Protein AF-A0AAU7XXX4-F1 (afdb_monomer)

Mean predicted aligned error: 8.09 Å

Secondary structure (DSSP, 8-state):
------------EEEE-TTT--EEEES-PPPPHHHHHS-----GGGSS---EEEE-SIIIIIHHHHHHHHHHHHHHHTT-HHHHHHHHHHHHHHTT-SS--SSHHHHHHHHHHHHTT-GGGEEEE-HHHHHHHHHHHHHHHHHHHHHHHHHHSS-S-TTT--HHHHHHHHHHHHHHHS-----SSHHHHHHHHHHHHHHHHHHT---HHHHHHHHHHHHH-S----SHHHIIIIIHHHHHHHHHHHHGGGS-HHHHHHHHHGGGT-

Radius of gyration: 20.81 Å; Cα contacts (8 Å, |Δi|>4): 334; chains: 1; bounding box: 52×57×53 Å

Foldseek 3Di:
DDDPDDPDQWDWFWDADPPQRFIATDGAADADPVLQPDDADCDVVVPDHFPFWDFQCLVPPLRVLLRLLSSLLCVVCVVPQVVSQCLLCVLVVVVVNPDQDDGNRSSSSVLSNLLSSAPLRGDGHYPLLSLLLNLLLVLLVVLLVVLCCVVVDPPDPPPDDDQQNVLVVSLVSLCVSQPADDPVDSNNPSSNVLSVVVSVVSVPDSGSVVVNVVSLLSSQASHSPPPPVSCPGSSVLSSVLRVVLVVCSPPRSSVNSSSSSCSNVD

Nearest PDB structures (foldseek):
  1c17-assembly1_M  TM=3.464E-01  e=9.597E+00  Escherichia coli
  7ya5-assembly1_A  TM=1.788E-01  e=2.850E+00  Homo sapiens
  7jmt-assembly2_B  TM=1.949E-01  e=8.708E+00  Schistosoma japonicum

Sequence (266 aa):
MPRGPQKTKSKLRVHIDPVSGDVKVTGRPDWTTNAKRIKVNQRSSQGDIEDRRHMVHWSQSIRKNAERVFSAINQAYGSDAKKLYEVLVEPLQSRNLKRIPKNSKDVMLYIAKYLNSAPVNLVAGRADTNKAIEIVRKNLDLFATYLRESHTDSDTDPASTTNHQRMQACRAKARELLPVGDKSSDIKAQVSKIHKQLIAHIDGIESPAELWSLLFDLRYSVTFDISPMAQRQATEKMLSWERMMLSSTYMPAKDQLERLVSLADA

Structure (mmCIF, N/CA/C/O backbone):
data_AF-A0AAU7XXX4-F1
#
_entry.id   AF-A0AAU7XXX4-F1
#
loop_
_atom_site.group_PDB
_atom_site.id
_atom_site.type_symbol
_atom_site.label_atom_id
_atom_site.label_alt_id
_atom_site.label_comp_id
_atom_site.label_asym_id
_atom_site.label_entity_id
_atom_site.label_seq_id
_atom_site.pdbx_PDB_ins_code
_atom_site.Cartn_x
_atom_site.Cartn_y
_atom_site.Cartn_z
_atom_site.occupancy
_atom_site.B_iso_or_equiv
_atom_site.auth_seq_id
_atom_site.auth_comp_id
_atom_site.auth_asym_id
_atom_site.auth_atom_id
_atom_site.pdbx_PDB_model_num
ATOM 1 N N . MET A 1 1 ? 34.099 -15.377 19.210 1.00 40.81 1 MET A N 1
ATOM 2 C CA . MET A 1 1 ? 33.566 -14.304 18.340 1.00 40.81 1 MET A CA 1
ATOM 3 C C . MET A 1 1 ? 32.684 -13.381 19.172 1.00 40.81 1 MET A C 1
ATOM 5 O O . MET A 1 1 ? 31.788 -13.900 19.835 1.00 40.81 1 MET A O 1
ATOM 9 N N . PRO A 1 2 ? 32.916 -12.059 19.187 1.00 35.19 2 PRO A N 1
ATOM 10 C CA . PRO A 1 2 ? 32.017 -11.136 19.865 1.00 35.19 2 PRO A CA 1
ATOM 11 C C . PRO A 1 2 ? 30.681 -11.098 19.115 1.00 35.19 2 PRO A C 1
ATOM 13 O O . PRO A 1 2 ? 30.637 -10.919 17.897 1.00 35.19 2 PRO A O 1
ATOM 16 N N . ARG A 1 3 ? 29.582 -11.325 19.842 1.00 38.62 3 ARG A N 1
ATOM 17 C CA . ARG A 1 3 ? 28.223 -11.183 19.312 1.00 38.62 3 ARG A CA 1
ATOM 18 C C . ARG A 1 3 ? 28.043 -9.717 18.923 1.00 38.62 3 ARG A C 1
ATOM 20 O O . ARG A 1 3 ? 28.049 -8.854 19.795 1.00 38.62 3 ARG A O 1
ATOM 27 N N . GLY A 1 4 ? 27.926 -9.444 17.623 1.00 38.19 4 GLY A N 1
ATOM 28 C CA . GLY A 1 4 ? 27.617 -8.105 17.124 1.00 38.19 4 GLY A CA 1
ATOM 29 C C . GLY A 1 4 ? 26.342 -7.551 17.778 1.00 38.19 4 GLY A C 1
ATOM 30 O O . GLY A 1 4 ? 25.526 -8.334 18.278 1.00 38.19 4 GLY A O 1
ATOM 31 N N . PRO A 1 5 ? 26.157 -6.220 17.794 1.00 39.78 5 PRO A N 1
ATOM 32 C CA . PRO A 1 5 ? 25.023 -5.593 18.458 1.00 39.78 5 PRO A CA 1
ATOM 33 C C . PRO A 1 5 ? 23.720 -6.233 17.973 1.00 39.78 5 PRO A C 1
ATOM 35 O O . PRO A 1 5 ? 23.397 -6.206 16.782 1.00 39.78 5 PRO A O 1
ATOM 38 N N . GLN A 1 6 ? 22.977 -6.846 18.901 1.00 37.72 6 GLN A N 1
ATOM 39 C CA . GLN A 1 6 ? 21.624 -7.316 18.635 1.00 37.72 6 GLN A CA 1
ATOM 40 C C . GLN A 1 6 ? 20.810 -6.100 18.197 1.00 37.72 6 GLN A C 1
ATOM 42 O O . GLN A 1 6 ? 20.455 -5.260 19.020 1.00 37.72 6 GLN A O 1
ATOM 47 N N . LYS A 1 7 ? 20.518 -5.992 16.894 1.00 43.06 7 LYS A N 1
ATOM 48 C CA . LYS A 1 7 ? 19.535 -5.035 16.380 1.00 43.06 7 LYS A CA 1
ATOM 49 C C . LYS A 1 7 ? 18.233 -5.290 17.132 1.00 43.06 7 LYS A C 1
ATOM 51 O O . LYS A 1 7 ? 17.547 -6.281 16.874 1.00 43.06 7 LYS A O 1
ATOM 56 N N . THR A 1 8 ? 17.907 -4.426 18.085 1.00 42.66 8 THR A N 1
ATOM 57 C CA . THR A 1 8 ? 16.620 -4.440 18.768 1.00 42.66 8 THR A CA 1
ATOM 58 C C . THR A 1 8 ? 15.554 -4.288 17.692 1.00 42.66 8 THR A C 1
ATOM 60 O O . THR A 1 8 ? 15.491 -3.278 16.992 1.00 42.66 8 THR A O 1
ATOM 63 N N . LYS A 1 9 ? 14.745 -5.336 17.485 1.00 51.59 9 LYS A N 1
ATOM 64 C CA . LYS A 1 9 ? 13.591 -5.256 16.583 1.00 51.59 9 LYS A CA 1
ATOM 65 C C . LYS A 1 9 ? 12.774 -4.042 17.018 1.00 51.59 9 LYS A C 1
ATOM 67 O O . LYS A 1 9 ? 12.352 -3.986 18.175 1.00 51.59 9 LYS A O 1
ATOM 72 N N . SER A 1 10 ? 12.587 -3.062 16.132 1.00 57.81 10 SER A N 1
ATOM 73 C CA . SER A 1 10 ? 11.793 -1.877 16.457 1.00 57.81 10 SER A CA 1
ATOM 74 C C . SER A 1 10 ? 10.387 -2.343 16.839 1.00 57.81 10 SER A C 1
ATOM 76 O O . SER A 1 10 ? 9.653 -2.849 15.985 1.00 57.81 10 SER A O 1
ATOM 78 N N . LYS A 1 11 ? 10.033 -2.244 18.124 1.00 80.81 11 LYS A N 1
ATOM 79 C CA . LYS A 1 11 ? 8.703 -2.632 18.605 1.00 80.81 11 LYS A CA 1
ATOM 80 C C . LYS A 1 11 ? 7.659 -1.757 17.909 1.00 80.81 11 LYS A C 1
ATOM 82 O O . LYS A 1 11 ? 7.879 -0.554 17.793 1.00 80.81 11 LYS A O 1
ATOM 87 N N . LEU A 1 12 ? 6.551 -2.358 17.473 1.00 90.00 12 LEU A N 1
ATOM 88 C CA . LEU A 1 12 ? 5.409 -1.616 16.940 1.00 90.00 12 LEU A CA 1
ATOM 89 C C . LEU A 1 12 ? 4.896 -0.638 18.006 1.00 90.00 12 LEU A C 1
ATOM 91 O O . LEU A 1 12 ? 4.648 -1.053 19.140 1.00 90.00 12 LEU A O 1
ATOM 95 N N . ARG A 1 13 ? 4.743 0.641 17.657 1.00 92.12 13 ARG A N 1
ATOM 96 C CA . ARG A 1 13 ? 4.209 1.671 18.560 1.00 92.12 13 ARG A CA 1
ATOM 97 C C . ARG A 1 13 ? 3.297 2.626 17.810 1.00 92.12 13 ARG A C 1
ATOM 99 O O . ARG A 1 13 ? 3.561 2.958 16.661 1.00 92.12 13 ARG A O 1
ATOM 106 N N . VAL A 1 14 ? 2.288 3.111 18.520 1.00 92.69 14 VAL A N 1
ATOM 107 C CA . VAL A 1 14 ? 1.452 4.244 18.118 1.00 92.69 14 VAL A CA 1
ATOM 108 C C . VAL A 1 14 ? 1.870 5.453 18.953 1.00 92.69 14 VAL A C 1
ATOM 110 O O . VAL A 1 14 ? 1.999 5.354 20.180 1.00 92.69 14 VAL A O 1
ATOM 113 N N . HIS A 1 15 ? 2.115 6.573 18.292 1.00 94.06 15 HIS A N 1
ATOM 114 C CA . HIS A 1 15 ? 2.354 7.873 18.902 1.00 94.06 15 HIS A CA 1
ATOM 115 C C . HIS A 1 15 ? 1.270 8.830 18.420 1.00 94.06 15 HIS A C 1
ATOM 117 O O . HIS A 1 15 ? 0.926 8.795 17.245 1.00 94.06 15 HIS A O 1
ATOM 123 N N . ILE A 1 16 ? 0.732 9.634 19.330 1.00 92.94 16 ILE A N 1
ATOM 124 C CA . ILE A 1 16 ? -0.284 10.639 19.031 1.00 92.94 16 ILE A CA 1
ATOM 125 C C . ILE A 1 16 ? 0.347 11.978 19.380 1.00 92.94 16 ILE A C 1
ATOM 127 O O . ILE A 1 16 ? 0.805 12.147 20.513 1.00 92.94 16 ILE A O 1
ATOM 131 N N . ASP A 1 17 ? 0.419 12.873 18.403 1.00 92.75 17 ASP A N 1
ATOM 132 C CA . ASP A 1 17 ? 0.868 14.239 18.614 1.00 92.75 17 ASP A CA 1
ATOM 133 C C . ASP A 1 17 ? -0.161 14.966 19.497 1.00 92.75 17 ASP A C 1
ATOM 135 O O . ASP A 1 17 ? -1.349 14.982 19.159 1.00 92.75 17 ASP A O 1
ATOM 139 N N . PRO A 1 18 ? 0.249 15.527 20.646 1.00 87.81 18 PRO A N 1
ATOM 140 C CA . PRO A 1 18 ? -0.685 16.141 21.582 1.00 87.81 18 PRO A CA 1
ATOM 141 C C . PRO A 1 18 ? -1.269 17.469 21.078 1.00 87.81 18 PRO A C 1
ATOM 143 O O . PRO A 1 18 ? -2.252 17.931 21.649 1.00 87.81 18 PRO A O 1
ATOM 146 N N . VAL A 1 19 ? -0.676 18.088 20.051 1.00 88.94 19 VAL A N 1
ATOM 147 C CA . VAL A 1 19 ? -1.090 19.387 19.507 1.00 88.94 19 VAL A CA 1
ATOM 148 C C . VAL A 1 19 ? -1.938 19.201 18.253 1.00 88.94 19 VAL A C 1
ATOM 150 O O . VAL A 1 19 ? -3.056 19.702 18.196 1.00 88.94 19 VAL A O 1
ATOM 153 N N . SER A 1 20 ? -1.436 18.474 17.251 1.00 91.94 20 SER A N 1
ATOM 154 C CA . SER A 1 20 ? -2.155 18.280 15.983 1.00 91.94 20 SER A CA 1
ATOM 155 C C . SER A 1 20 ? -3.148 17.117 16.016 1.00 91.94 20 SER A C 1
ATOM 157 O O . SER A 1 20 ? -3.977 16.972 15.115 1.00 91.94 20 SER A O 1
ATOM 159 N N . GLY A 1 21 ? -3.053 16.246 17.024 1.00 91.25 21 GLY A N 1
ATOM 160 C CA . GLY A 1 21 ? -3.809 14.999 17.077 1.00 91.25 21 GLY A CA 1
ATOM 161 C C . GLY A 1 21 ? -3.344 13.957 16.056 1.00 91.25 21 GLY A C 1
ATOM 162 O O . GLY A 1 21 ? -4.017 12.936 15.904 1.00 91.25 21 GLY A O 1
ATOM 163 N N . ASP A 1 22 ? -2.220 14.186 15.366 1.00 95.75 22 ASP A N 1
ATOM 164 C CA . ASP A 1 22 ? -1.718 13.271 14.345 1.00 95.75 22 ASP A CA 1
ATOM 165 C C . ASP A 1 22 ? -1.210 11.965 14.943 1.00 95.75 22 ASP A C 1
ATOM 167 O O . ASP A 1 22 ? -0.436 11.940 15.902 1.00 95.75 22 ASP A O 1
ATOM 171 N N . VAL A 1 23 ? -1.581 10.855 14.317 1.00 95.75 23 VAL A N 1
ATOM 172 C CA . VAL A 1 23 ? -1.190 9.520 14.745 1.00 95.75 23 VAL A CA 1
ATOM 173 C C . VAL A 1 23 ? -0.080 8.979 13.849 1.00 95.75 23 VAL A C 1
ATOM 175 O O . VAL A 1 23 ? -0.243 8.813 12.644 1.00 95.75 23 VAL A O 1
ATOM 178 N N . LYS A 1 24 ? 1.056 8.627 14.457 1.00 95.56 24 LYS A N 1
ATOM 179 C CA . LYS A 1 24 ? 2.197 7.978 13.796 1.00 95.56 24 LYS A CA 1
ATOM 180 C C . LYS A 1 24 ? 2.368 6.544 14.279 1.00 95.56 24 LYS A C 1
ATOM 182 O O . LYS A 1 24 ? 2.398 6.274 15.483 1.00 95.56 24 LYS A O 1
ATOM 187 N N . VAL A 1 25 ? 2.555 5.619 13.343 1.00 93.44 25 VAL A N 1
ATOM 188 C CA . VAL A 1 25 ? 2.778 4.196 13.604 1.00 93.44 25 VAL A CA 1
ATOM 189 C C . VAL A 1 25 ? 4.232 3.863 13.279 1.00 93.44 25 VAL A C 1
ATOM 191 O O . VAL A 1 25 ? 4.681 3.890 12.138 1.00 93.44 25 VAL A O 1
ATOM 194 N N . THR A 1 26 ? 5.012 3.501 14.289 1.00 91.00 26 THR A N 1
ATOM 195 C CA . THR A 1 26 ? 6.427 3.146 14.107 1.00 91.00 26 THR A CA 1
ATOM 196 C C . THR A 1 26 ? 6.636 1.645 14.235 1.00 91.00 26 THR A C 1
ATOM 198 O O . THR A 1 26 ? 5.972 0.978 15.025 1.00 91.00 26 THR A O 1
ATOM 201 N N . GLY A 1 27 ? 7.575 1.107 13.456 1.00 86.62 27 GLY A N 1
ATOM 202 C CA . GLY A 1 27 ? 7.863 -0.325 13.396 1.00 86.62 27 GLY A CA 1
ATOM 203 C C . GLY A 1 27 ? 6.962 -1.106 12.433 1.00 86.62 27 GLY A C 1
ATOM 204 O O . GLY A 1 27 ? 6.177 -0.545 11.666 1.00 86.62 27 GLY A O 1
ATOM 205 N N . ARG A 1 28 ? 7.126 -2.431 12.447 1.00 84.62 28 ARG A N 1
ATOM 206 C CA . ARG A 1 28 ? 6.357 -3.377 11.631 1.00 84.62 28 ARG A CA 1
ATOM 207 C C . ARG A 1 28 ? 5.630 -4.356 12.559 1.00 84.62 28 ARG A C 1
ATOM 209 O O . ARG A 1 28 ? 6.294 -4.923 13.429 1.00 84.62 28 ARG A O 1
ATOM 216 N N . PRO A 1 29 ? 4.307 -4.534 12.425 1.00 85.00 29 PRO A N 1
ATOM 217 C CA . PRO A 1 29 ? 3.557 -5.477 13.237 1.00 85.00 29 PRO A CA 1
ATOM 218 C C . PRO A 1 29 ? 4.003 -6.912 12.968 1.00 85.00 29 PRO A C 1
ATOM 220 O O . PRO A 1 29 ? 4.371 -7.273 11.847 1.00 85.00 29 PRO A O 1
ATOM 223 N N . ASP A 1 30 ? 3.903 -7.757 13.988 1.00 81.50 30 ASP A N 1
ATOM 224 C CA . ASP A 1 30 ? 3.983 -9.201 13.791 1.00 81.50 30 ASP A CA 1
ATOM 225 C C . ASP A 1 30 ? 2.747 -9.712 13.036 1.00 81.50 30 ASP A C 1
ATOM 227 O O . ASP A 1 30 ? 1.663 -9.125 13.107 1.00 81.50 30 ASP A O 1
ATOM 231 N N . TRP A 1 31 ? 2.893 -10.838 12.334 1.00 77.12 31 TRP A N 1
ATOM 232 C CA . TRP A 1 31 ? 1.755 -11.525 11.720 1.00 77.12 31 TRP A CA 1
ATOM 233 C C . TRP A 1 31 ? 0.858 -12.176 12.767 1.00 77.12 31 TRP A C 1
ATOM 235 O O . TRP A 1 31 ? 1.341 -12.752 13.754 1.00 77.12 31 TRP A O 1
ATOM 245 N N . THR A 1 32 ? -0.442 -12.178 12.487 1.00 76.38 32 THR A N 1
ATOM 246 C CA . THR A 1 32 ? -1.396 -13.025 13.202 1.00 76.38 32 THR A CA 1
ATOM 247 C C . THR A 1 32 ? -1.099 -14.508 12.959 1.00 76.38 32 THR A C 1
ATOM 249 O O . THR A 1 32 ? -0.446 -14.903 11.988 1.00 76.38 32 THR A O 1
ATOM 252 N N . THR A 1 33 ? -1.594 -15.363 13.854 1.00 69.94 33 THR A N 1
ATOM 253 C CA . THR A 1 33 ? -1.449 -16.822 13.741 1.00 69.94 33 THR A CA 1
ATOM 254 C C . THR A 1 33 ? -2.046 -17.365 12.441 1.00 69.94 33 THR A C 1
ATOM 256 O O . THR A 1 33 ? -1.493 -18.299 11.872 1.00 69.94 33 THR A O 1
ATOM 259 N N . ASN A 1 34 ? -3.130 -16.767 11.940 1.00 73.44 34 ASN A N 1
ATOM 260 C CA . ASN A 1 34 ? -3.779 -17.208 10.705 1.00 73.44 34 ASN A CA 1
ATOM 261 C C . ASN A 1 34 ? -2.892 -16.954 9.482 1.00 73.44 34 ASN A C 1
ATOM 263 O O . ASN A 1 34 ? -2.654 -17.878 8.712 1.00 73.44 34 ASN A O 1
ATOM 267 N N . ALA A 1 35 ? -2.302 -15.760 9.368 1.00 73.31 35 ALA A N 1
ATOM 268 C CA . ALA A 1 35 ? -1.343 -15.450 8.308 1.00 73.31 35 ALA A CA 1
ATOM 269 C C . ALA A 1 35 ? -0.115 -16.380 8.334 1.00 73.31 35 ALA A C 1
ATOM 271 O O . ALA A 1 35 ? 0.354 -16.824 7.289 1.00 73.31 35 ALA A O 1
ATOM 272 N N . LYS A 1 36 ? 0.368 -16.749 9.531 1.00 73.56 36 LYS A N 1
ATOM 273 C CA . LYS A 1 36 ? 1.478 -17.709 9.705 1.00 73.56 36 LYS A CA 1
ATOM 274 C C . LYS A 1 36 ? 1.144 -19.138 9.261 1.00 73.56 36 LYS A C 1
ATOM 276 O O . LYS A 1 36 ? 2.065 -19.909 9.015 1.00 73.56 36 LYS A O 1
ATOM 281 N N . ARG A 1 37 ? -0.139 -19.514 9.203 1.00 80.00 37 ARG A N 1
ATOM 282 C CA . ARG A 1 37 ? -0.595 -20.867 8.831 1.00 80.00 37 ARG A CA 1
ATOM 283 C C . ARG A 1 37 ? -0.765 -21.060 7.325 1.00 80.00 37 ARG A C 1
ATOM 285 O O . ARG A 1 37 ? -0.951 -22.194 6.888 1.00 80.00 37 ARG A O 1
ATOM 292 N N . ILE A 1 38 ? -0.716 -19.986 6.537 1.00 77.50 38 ILE A N 1
ATOM 293 C CA . ILE A 1 38 ? -0.831 -20.072 5.082 1.00 77.50 38 ILE A CA 1
ATOM 294 C C . ILE A 1 38 ? 0.400 -20.808 4.543 1.00 77.50 38 ILE A C 1
ATOM 296 O O . ILE A 1 38 ? 1.533 -20.364 4.733 1.00 77.50 38 ILE A O 1
ATOM 300 N N . LYS A 1 39 ? 0.173 -21.944 3.877 1.00 81.56 39 LYS A N 1
ATOM 301 C CA . LYS A 1 39 ? 1.245 -22.792 3.343 1.00 81.56 39 LYS A CA 1
ATOM 302 C C . LYS A 1 39 ? 1.994 -22.092 2.201 1.00 81.56 39 LYS A C 1
ATOM 304 O O . LYS A 1 39 ? 1.432 -21.253 1.488 1.00 81.56 39 LYS A O 1
ATOM 309 N N . VAL A 1 40 ? 3.261 -22.464 2.056 1.00 83.44 40 VAL A N 1
ATOM 310 C CA . VAL A 1 40 ? 4.155 -22.074 0.958 1.00 83.44 40 VAL A CA 1
ATOM 311 C C . VAL A 1 40 ? 4.683 -23.330 0.272 1.00 83.44 40 VAL A C 1
ATOM 313 O O . VAL A 1 40 ? 4.790 -24.381 0.915 1.00 83.44 40 VAL A O 1
ATOM 316 N N . ASN A 1 41 ? 4.982 -23.238 -1.019 1.00 83.00 41 ASN A N 1
ATOM 317 C CA . ASN A 1 41 ? 5.564 -24.338 -1.765 1.00 83.00 41 ASN A CA 1
ATOM 318 C C . ASN A 1 41 ? 7.029 -24.548 -1.356 1.00 83.00 41 ASN A C 1
ATOM 320 O O . ASN A 1 41 ? 7.881 -23.694 -1.564 1.00 83.00 41 ASN A O 1
ATOM 324 N N . GLN A 1 42 ? 7.325 -25.714 -0.790 1.00 83.50 42 GLN A N 1
ATOM 325 C CA . GLN A 1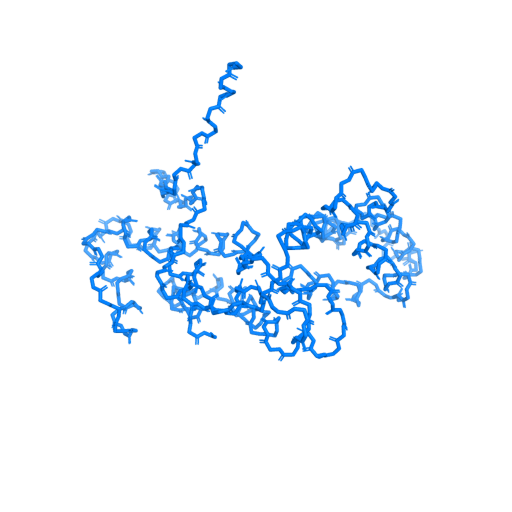 42 ? 8.680 -26.125 -0.397 1.00 83.50 42 GLN A CA 1
ATOM 326 C C . GLN A 1 42 ? 9.205 -27.269 -1.280 1.00 83.50 42 GLN A C 1
ATOM 328 O O . GLN A 1 42 ? 10.242 -27.858 -0.984 1.00 83.50 42 GLN A O 1
ATOM 333 N N . ARG A 1 43 ? 8.470 -27.638 -2.338 1.00 83.00 43 ARG A N 1
ATOM 334 C CA . ARG A 1 43 ? 8.790 -28.764 -3.219 1.00 83.00 43 ARG A CA 1
ATOM 335 C C . ARG A 1 43 ? 9.081 -28.245 -4.622 1.00 83.00 43 ARG A C 1
ATOM 337 O O . ARG A 1 43 ? 8.179 -27.755 -5.295 1.00 83.00 43 ARG A O 1
ATOM 344 N N . SER A 1 44 ? 10.316 -28.427 -5.090 1.00 80.75 44 SER A N 1
ATOM 345 C CA . SER A 1 44 ? 10.720 -28.061 -6.459 1.00 80.75 44 SER A CA 1
ATOM 346 C C . SER A 1 44 ? 9.888 -28.760 -7.539 1.00 80.75 44 SER A C 1
ATOM 348 O O . SER A 1 44 ? 9.646 -28.197 -8.599 1.00 80.75 44 SER A O 1
ATOM 350 N N . SER A 1 45 ? 9.396 -29.972 -7.265 1.00 83.81 45 SER A N 1
ATOM 351 C CA . SER A 1 45 ? 8.521 -30.716 -8.179 1.00 83.81 45 SER A CA 1
ATOM 352 C C . SER A 1 45 ? 7.132 -30.097 -8.363 1.00 83.81 45 SER A C 1
ATOM 354 O O . SER A 1 45 ? 6.402 -30.510 -9.257 1.00 83.81 45 SER A O 1
ATOM 356 N N . GLN A 1 46 ? 6.751 -29.131 -7.523 1.00 76.50 46 GLN A N 1
ATOM 357 C CA . GLN A 1 46 ? 5.459 -28.442 -7.572 1.00 76.50 46 GLN A CA 1
ATOM 358 C C . GLN A 1 46 ? 5.582 -26.996 -8.084 1.00 76.50 46 GLN A C 1
ATOM 360 O O . GLN A 1 46 ? 4.601 -26.257 -8.044 1.00 76.50 46 GLN A O 1
ATOM 365 N N . GLY A 1 47 ? 6.768 -26.599 -8.564 1.00 78.50 47 GLY A N 1
ATOM 366 C CA . GLY A 1 47 ? 7.071 -25.255 -9.058 1.00 78.50 47 GLY A CA 1
ATOM 367 C C . GLY A 1 47 ? 8.186 -24.574 -8.264 1.00 78.50 47 GLY A C 1
ATOM 368 O O . GLY A 1 47 ? 8.962 -25.229 -7.563 1.00 78.50 47 GLY A O 1
ATOM 369 N N . ASP A 1 48 ? 8.254 -23.246 -8.366 1.00 75.81 48 ASP A N 1
ATOM 370 C CA . ASP A 1 48 ? 9.258 -22.442 -7.668 1.00 75.81 48 ASP A CA 1
ATOM 371 C C . ASP A 1 48 ? 9.169 -22.624 -6.143 1.00 75.81 48 ASP A C 1
ATOM 373 O O . ASP A 1 48 ? 8.083 -22.650 -5.557 1.00 75.81 48 ASP A O 1
ATOM 377 N N . ILE A 1 49 ? 10.331 -22.761 -5.495 1.00 78.19 49 ILE A N 1
ATOM 378 C CA . ILE A 1 49 ? 10.436 -22.879 -4.035 1.00 78.19 49 ILE A CA 1
ATOM 379 C C . ILE A 1 49 ? 10.233 -21.502 -3.397 1.00 78.19 49 ILE A C 1
ATOM 381 O O . ILE A 1 49 ? 10.832 -20.507 -3.804 1.00 78.19 49 ILE A O 1
ATOM 385 N N . GLU A 1 50 ? 9.430 -21.459 -2.341 1.00 83.19 50 GLU A N 1
ATOM 386 C CA . GLU A 1 50 ? 9.049 -20.256 -1.611 1.00 83.19 50 GLU A CA 1
ATOM 387 C C . GLU A 1 50 ? 9.537 -20.336 -0.162 1.00 83.19 50 GLU A C 1
ATOM 389 O O . GLU A 1 50 ? 9.156 -21.246 0.565 1.00 83.19 50 GLU A O 1
ATOM 394 N N . ASP A 1 51 ? 10.311 -19.360 0.314 1.00 71.50 51 ASP A N 1
ATOM 395 C CA . ASP A 1 51 ? 10.893 -19.425 1.666 1.00 71.50 51 ASP A CA 1
ATOM 396 C C . ASP A 1 51 ? 9.861 -19.173 2.777 1.00 71.50 51 ASP A C 1
ATOM 398 O O . ASP A 1 51 ? 9.922 -19.764 3.856 1.00 71.50 51 ASP A O 1
ATOM 402 N N . ARG A 1 52 ? 8.945 -18.223 2.550 1.00 72.81 52 ARG A N 1
ATOM 403 C CA . ARG A 1 52 ? 7.906 -17.783 3.497 1.00 72.81 52 ARG A CA 1
ATOM 404 C C . ARG A 1 52 ? 6.965 -16.790 2.824 1.00 72.81 52 ARG A C 1
ATOM 406 O O . ARG A 1 52 ? 7.331 -16.147 1.845 1.00 72.81 52 ARG A O 1
ATOM 413 N N . ARG A 1 53 ? 5.788 -16.576 3.414 1.00 76.88 53 ARG A N 1
ATOM 414 C CA . ARG A 1 53 ? 4.952 -15.423 3.055 1.00 76.88 53 ARG A CA 1
ATOM 415 C C . ARG A 1 53 ? 5.705 -14.131 3.366 1.00 76.88 53 ARG A C 1
ATOM 417 O O . ARG A 1 53 ? 6.372 -14.042 4.391 1.00 76.88 53 ARG A O 1
ATOM 424 N N . HIS A 1 54 ? 5.618 -13.123 2.512 1.00 75.31 54 HIS A N 1
ATOM 425 C CA . HIS A 1 54 ? 6.171 -11.799 2.793 1.00 75.31 54 HIS A CA 1
ATOM 426 C C . HIS A 1 54 ? 5.117 -10.743 2.524 1.00 75.31 54 HIS A C 1
ATOM 428 O O . HIS A 1 54 ? 4.341 -10.839 1.581 1.00 75.31 54 HIS A O 1
ATOM 434 N N . MET A 1 55 ? 5.108 -9.717 3.365 1.00 78.38 55 MET A N 1
ATOM 435 C CA . MET A 1 55 ? 4.208 -8.591 3.184 1.00 78.38 55 MET A CA 1
ATOM 436 C C . MET A 1 55 ? 4.966 -7.446 2.525 1.00 78.38 55 MET A C 1
ATOM 438 O O . MET A 1 55 ? 5.970 -6.975 3.058 1.00 78.38 55 MET A O 1
ATOM 442 N N . VAL A 1 56 ? 4.486 -6.993 1.378 1.00 79.94 56 VAL A N 1
ATOM 443 C CA . VAL A 1 56 ? 5.257 -6.101 0.505 1.00 79.94 56 VAL A CA 1
ATOM 444 C C . VAL A 1 56 ? 4.810 -4.630 0.606 1.00 79.94 56 VAL A C 1
ATOM 446 O O . VAL A 1 56 ? 5.630 -3.744 0.383 1.00 79.94 56 VAL A O 1
ATOM 449 N N . HIS A 1 57 ? 3.560 -4.334 1.012 1.00 85.19 57 HIS A N 1
ATOM 450 C CA . HIS A 1 57 ? 3.016 -2.949 1.053 1.00 85.19 57 HIS A CA 1
ATOM 451 C C . HIS A 1 57 ? 2.990 -2.224 2.411 1.00 85.19 57 HIS A C 1
ATOM 453 O O . HIS A 1 57 ? 2.480 -1.104 2.482 1.00 85.19 57 HIS A O 1
ATOM 459 N N . TRP A 1 58 ? 3.504 -2.806 3.500 1.00 88.12 58 TRP A N 1
ATOM 460 C CA . TRP A 1 58 ? 3.332 -2.191 4.828 1.00 88.12 58 TRP A CA 1
ATOM 461 C C . TRP A 1 58 ? 3.854 -0.770 4.932 1.00 88.12 58 TRP A C 1
ATOM 463 O O . TRP A 1 58 ? 3.112 0.139 5.286 1.00 88.12 58 TRP A O 1
ATOM 473 N N . SER A 1 59 ? 5.132 -0.577 4.623 1.00 83.25 59 SER A N 1
ATOM 474 C CA . SER A 1 59 ? 5.790 0.709 4.837 1.00 83.25 59 SER A CA 1
ATOM 475 C C . SER A 1 59 ? 5.330 1.774 3.842 1.00 83.25 59 SER A C 1
ATOM 477 O O . SER A 1 59 ? 5.365 2.959 4.178 1.00 83.25 59 SER A O 1
ATOM 479 N N . GLN A 1 60 ? 4.950 1.348 2.636 1.00 80.25 60 GLN A N 1
ATOM 480 C CA . GLN A 1 60 ? 4.671 2.190 1.476 1.00 80.25 60 GLN A CA 1
ATOM 481 C C . GLN A 1 60 ? 3.226 2.671 1.452 1.00 80.25 60 GLN A C 1
ATOM 483 O O . GLN A 1 60 ? 3.008 3.833 1.116 1.00 80.25 60 GLN A O 1
ATOM 488 N N . SER A 1 61 ? 2.275 1.813 1.837 1.00 87.12 61 SER A N 1
ATOM 489 C CA . SER A 1 61 ? 0.859 2.165 1.802 1.00 87.12 61 SER A CA 1
ATOM 490 C C . SER A 1 61 ? 0.095 1.840 3.076 1.00 87.12 61 SER A C 1
ATOM 492 O O . SER A 1 61 ? -0.443 2.762 3.678 1.00 87.12 61 SER A O 1
ATOM 494 N N . ILE A 1 62 ? 0.064 0.578 3.527 1.00 91.62 62 ILE A N 1
ATOM 495 C CA . ILE A 1 62 ? -0.842 0.177 4.622 1.00 91.62 62 ILE A CA 1
ATOM 496 C C . ILE A 1 62 ? -0.623 1.047 5.854 1.00 91.62 62 ILE A C 1
ATOM 498 O O . ILE A 1 62 ? -1.576 1.573 6.419 1.00 91.62 62 ILE A O 1
ATOM 502 N N . ARG A 1 63 ? 0.640 1.252 6.239 1.00 93.19 63 ARG A N 1
ATOM 503 C CA . ARG A 1 63 ? 0.989 2.122 7.358 1.00 93.19 63 ARG A CA 1
ATOM 504 C C . ARG A 1 63 ? 0.573 3.570 7.110 1.00 93.19 63 ARG A C 1
ATOM 506 O O . ARG A 1 63 ? -0.007 4.158 8.007 1.00 93.19 63 ARG A O 1
ATOM 513 N N . LYS A 1 64 ? 0.841 4.128 5.923 1.00 92.12 64 LYS A N 1
ATOM 514 C CA . LYS A 1 64 ? 0.503 5.527 5.606 1.00 92.12 64 LYS A CA 1
ATOM 515 C C . LYS A 1 64 ? -1.010 5.757 5.649 1.00 92.12 64 LYS A C 1
ATOM 517 O O . LYS A 1 64 ? -1.469 6.738 6.221 1.00 92.12 64 LYS A O 1
ATOM 522 N N . ASN A 1 65 ? -1.786 4.834 5.084 1.00 94.88 65 ASN A N 1
ATOM 523 C CA . ASN A 1 65 ? -3.245 4.872 5.135 1.00 94.88 65 ASN A CA 1
ATOM 524 C C . ASN A 1 65 ? -3.767 4.675 6.565 1.00 94.88 65 ASN A C 1
ATOM 526 O O . ASN A 1 65 ? -4.675 5.391 6.974 1.00 94.88 65 ASN A O 1
ATOM 530 N N . ALA A 1 66 ? -3.167 3.775 7.351 1.00 95.69 66 ALA A N 1
ATOM 531 C CA . ALA A 1 66 ? -3.518 3.606 8.759 1.00 95.69 66 ALA A CA 1
ATOM 532 C C . ALA A 1 66 ? -3.229 4.868 9.585 1.00 95.69 66 ALA A C 1
ATOM 534 O O . ALA A 1 66 ? -4.100 5.309 10.321 1.00 95.69 66 ALA A O 1
ATOM 535 N N . GLU A 1 67 ? -2.051 5.479 9.432 1.00 96.56 67 GLU A N 1
ATOM 536 C CA . GLU A 1 67 ? -1.686 6.749 10.078 1.00 96.56 67 GLU A CA 1
ATOM 537 C C . GLU A 1 67 ? -2.685 7.853 9.723 1.00 96.56 67 GLU A C 1
ATOM 539 O O . GLU A 1 67 ? -3.267 8.455 10.618 1.00 96.56 67 GLU A O 1
ATOM 544 N N . ARG A 1 68 ? -2.971 8.041 8.429 1.00 96.31 68 ARG A N 1
ATOM 545 C CA . ARG A 1 68 ? -3.939 9.034 7.941 1.00 96.31 68 ARG A CA 1
ATOM 546 C C . ARG A 1 68 ? -5.324 8.857 8.566 1.00 96.31 68 ARG A C 1
ATOM 548 O O . ARG A 1 68 ? -5.914 9.821 9.046 1.00 96.31 68 ARG A O 1
ATOM 555 N N . VAL A 1 69 ? -5.850 7.634 8.555 1.00 97.31 69 VAL A N 1
ATOM 556 C CA . VAL A 1 69 ? -7.184 7.339 9.094 1.00 97.31 69 VAL A CA 1
ATOM 557 C C . VAL A 1 69 ? -7.204 7.449 10.617 1.00 97.31 69 VAL A C 1
ATOM 559 O O . VAL A 1 69 ? -8.149 8.003 11.171 1.00 97.31 69 VAL A O 1
ATOM 562 N N . PHE A 1 70 ? -6.167 6.976 11.313 1.00 97.00 70 PHE A N 1
ATOM 563 C CA . PHE A 1 70 ? -6.074 7.125 12.764 1.00 97.00 70 PHE A CA 1
ATOM 564 C C . PHE A 1 70 ? -5.955 8.590 13.185 1.00 97.00 70 PHE A C 1
ATOM 566 O O . PHE A 1 70 ? -6.600 8.958 14.162 1.00 97.00 70 PHE A O 1
ATOM 573 N N . SER A 1 71 ? -5.213 9.426 12.447 1.00 96.88 71 SER A N 1
ATOM 574 C CA . SER A 1 71 ? -5.207 10.883 12.642 1.00 96.88 71 SER A CA 1
ATOM 575 C C . SER A 1 71 ? -6.610 11.459 12.497 1.00 96.88 71 SER A C 1
ATOM 577 O O . SER A 1 71 ? -7.080 12.119 13.415 1.00 96.88 71 SER A O 1
ATOM 579 N N . ALA A 1 72 ? -7.315 11.151 11.401 1.00 96.31 72 ALA A N 1
ATOM 580 C CA . ALA A 1 72 ? -8.661 11.673 11.157 1.00 96.31 72 ALA A CA 1
ATOM 581 C C . ALA A 1 72 ? -9.655 11.267 12.260 1.00 96.31 72 ALA A C 1
ATOM 583 O O . ALA A 1 72 ? -10.442 12.084 12.733 1.00 96.31 72 ALA A O 1
ATOM 584 N N . ILE A 1 73 ? -9.594 10.012 12.714 1.00 95.88 73 ILE A N 1
ATOM 585 C CA . ILE A 1 73 ? -10.404 9.507 13.830 1.00 95.88 73 ILE A CA 1
ATOM 586 C C . ILE A 1 73 ? -10.040 10.215 15.140 1.00 95.88 73 ILE A C 1
ATOM 588 O O . ILE A 1 73 ? -10.922 10.652 15.877 1.00 95.88 73 ILE A O 1
ATOM 592 N N . ASN A 1 74 ? -8.749 10.344 15.443 1.00 95.44 74 ASN A N 1
ATOM 593 C CA . ASN A 1 74 ? -8.294 10.979 16.673 1.00 95.44 74 ASN A CA 1
ATOM 594 C C . ASN A 1 74 ? -8.629 12.479 16.702 1.00 95.44 74 ASN A C 1
ATOM 596 O O . ASN A 1 74 ? -9.039 12.986 17.737 1.00 95.44 74 ASN A O 1
ATOM 600 N N . GLN A 1 75 ? -8.537 13.179 15.574 1.00 94.38 75 GLN A N 1
ATOM 601 C CA . GLN A 1 75 ? -8.935 14.584 15.450 1.00 94.38 75 GLN A CA 1
ATOM 602 C C . GLN A 1 75 ? -10.451 14.769 15.603 1.00 94.38 75 GLN A C 1
ATOM 604 O O . GLN A 1 75 ? -10.890 15.732 16.224 1.00 94.38 75 GLN A O 1
ATOM 609 N N . ALA A 1 76 ? -11.254 13.833 15.089 1.00 94.06 76 ALA A N 1
ATOM 610 C CA . ALA A 1 76 ? -12.709 13.902 15.186 1.00 94.06 76 ALA A CA 1
ATOM 611 C C . ALA A 1 76 ? -13.254 13.548 16.584 1.00 94.06 76 ALA A C 1
ATOM 613 O O . ALA A 1 76 ? -14.269 14.103 16.999 1.00 94.06 76 ALA A O 1
ATOM 614 N N . TYR A 1 77 ? -12.608 12.623 17.307 1.00 93.12 77 TYR A N 1
ATOM 615 C CA . TYR A 1 77 ? -13.171 12.031 18.531 1.00 93.12 77 TYR A CA 1
ATOM 616 C C . TYR A 1 77 ? -12.242 12.061 19.757 1.00 93.12 77 TYR A C 1
ATOM 618 O O . TYR A 1 77 ? -12.654 11.636 20.830 1.00 93.12 77 TYR A O 1
ATOM 626 N N . GLY A 1 78 ? -10.999 12.537 19.644 1.00 86.06 78 GLY A N 1
ATOM 627 C CA . GLY A 1 78 ? -9.933 12.327 20.638 1.00 86.06 78 GLY A CA 1
ATOM 628 C C . GLY A 1 78 ? -10.156 12.933 22.025 1.00 86.06 78 GLY A C 1
ATOM 629 O O . GLY A 1 78 ? -9.587 12.439 22.997 1.00 86.06 78 GLY A O 1
ATOM 630 N N . SER A 1 79 ? -11.006 13.953 22.147 1.00 85.19 79 SER A N 1
ATOM 631 C CA . SER A 1 79 ? -11.426 14.507 23.442 1.00 85.19 79 SER A CA 1
ATOM 632 C C . SER A 1 79 ? -12.486 13.649 24.148 1.00 85.19 79 SER A C 1
ATOM 634 O O . SER A 1 79 ? -12.605 13.702 25.371 1.00 85.19 79 SER A O 1
ATOM 636 N N . ASP A 1 80 ? -13.222 12.819 23.405 1.00 90.25 80 ASP A N 1
ATOM 637 C CA . ASP A 1 80 ? -14.234 11.894 23.911 1.00 90.25 80 ASP A CA 1
ATOM 638 C C . ASP A 1 80 ? -13.696 10.458 23.850 1.00 90.25 80 ASP A C 1
ATOM 640 O O . ASP A 1 80 ? -13.906 9.708 22.893 1.00 90.25 80 ASP A O 1
ATOM 644 N N . ALA A 1 81 ? -12.971 10.063 24.899 1.00 87.56 81 ALA A N 1
ATOM 645 C CA . ALA A 1 81 ? -12.294 8.768 24.957 1.00 87.56 81 ALA A CA 1
ATOM 646 C C . ALA A 1 81 ? -13.242 7.568 24.766 1.00 87.56 81 ALA A C 1
ATOM 648 O O . ALA A 1 81 ? -12.832 6.544 24.212 1.00 87.56 81 ALA A O 1
ATOM 649 N N . LYS A 1 82 ? -14.505 7.691 25.204 1.00 91.75 82 LYS A N 1
ATOM 650 C CA . LYS A 1 82 ? -15.518 6.645 25.038 1.00 91.75 82 LYS A CA 1
ATOM 651 C C . LYS A 1 82 ? -15.924 6.525 23.571 1.00 91.75 82 LYS A C 1
ATOM 653 O O . LYS A 1 82 ? -15.850 5.425 23.027 1.00 91.75 82 LYS A O 1
ATOM 658 N N . LYS A 1 83 ? -16.266 7.638 22.912 1.00 92.88 83 LYS A N 1
ATOM 659 C CA . LYS A 1 83 ? -16.611 7.621 21.481 1.00 92.88 83 LYS A CA 1
ATOM 660 C C . LYS A 1 83 ? -15.439 7.196 20.607 1.00 92.88 83 LYS A C 1
ATOM 662 O O . LYS A 1 83 ? -15.629 6.392 19.701 1.00 92.88 83 LYS A O 1
ATOM 667 N N . LEU A 1 84 ? -14.225 7.675 20.893 1.00 93.75 84 LEU A N 1
ATOM 668 C CA . LEU A 1 84 ? -13.019 7.252 20.178 1.00 93.75 84 LEU A CA 1
ATOM 669 C C . LEU A 1 84 ? -12.864 5.727 20.221 1.00 93.75 84 LEU A C 1
ATOM 671 O O . LEU A 1 84 ? -12.597 5.096 19.200 1.00 93.75 84 LEU A O 1
ATOM 675 N N . TYR A 1 85 ? -13.030 5.132 21.403 1.00 94.94 85 TYR A N 1
ATOM 676 C CA . TYR A 1 85 ? -12.980 3.685 21.565 1.00 94.94 85 TYR A CA 1
ATOM 677 C C . TYR A 1 85 ? -14.095 2.976 20.784 1.00 94.94 85 TYR A C 1
ATOM 679 O O . TYR A 1 85 ? -13.800 2.042 20.043 1.00 94.94 85 TYR A O 1
ATOM 687 N N . GLU A 1 86 ? -15.347 3.421 20.916 1.00 93.69 86 GLU A N 1
ATOM 688 C CA . GLU A 1 86 ? -16.500 2.817 20.233 1.00 93.69 86 GLU A CA 1
ATOM 689 C C . GLU A 1 86 ? -16.316 2.806 18.711 1.00 93.69 86 GLU A C 1
ATOM 691 O O . GLU A 1 86 ? -16.412 1.745 18.094 1.00 93.69 86 GLU A O 1
ATOM 696 N N . VAL A 1 87 ? -15.932 3.945 18.124 1.00 94.94 87 VAL A N 1
ATOM 697 C CA . VAL A 1 87 ? -15.693 4.069 16.678 1.00 94.94 87 VAL A CA 1
ATOM 698 C C . VAL A 1 87 ? -14.565 3.147 16.209 1.00 94.94 87 VAL A C 1
ATOM 700 O O . VAL A 1 87 ? -14.662 2.551 15.141 1.00 94.94 87 VAL A O 1
ATOM 703 N N . LEU A 1 88 ? -13.494 2.998 16.995 1.00 95.19 88 LEU A N 1
ATOM 704 C CA . LEU A 1 88 ? -12.377 2.116 16.641 1.00 95.19 88 LEU A CA 1
ATOM 705 C C . LEU A 1 88 ? -12.738 0.625 16.705 1.00 95.19 88 LEU A C 1
ATOM 707 O O . LEU A 1 88 ? -12.127 -0.190 16.011 1.00 95.19 88 LEU A O 1
ATOM 711 N N . VAL A 1 89 ? -13.679 0.254 17.572 1.00 94.75 89 VAL A N 1
ATOM 712 C CA . VAL A 1 89 ? -14.007 -1.142 17.881 1.00 94.75 89 VAL A CA 1
ATOM 713 C C . VAL A 1 89 ? -15.140 -1.688 17.019 1.00 94.75 89 VAL A C 1
ATOM 715 O O . VAL A 1 89 ? -15.095 -2.864 16.656 1.00 94.75 89 VAL A O 1
ATOM 718 N N . GLU A 1 90 ? -16.117 -0.859 16.661 1.00 92.38 90 GLU A N 1
ATOM 719 C CA . GLU A 1 90 ? -17.266 -1.216 15.818 1.00 92.38 90 GLU A CA 1
ATOM 720 C C . GLU A 1 90 ? -16.891 -2.022 14.548 1.00 92.38 90 GLU A C 1
ATOM 722 O O . GLU A 1 90 ? -17.391 -3.145 14.404 1.00 92.38 90 GLU A O 1
ATOM 727 N N . PRO A 1 91 ? -15.937 -1.581 13.697 1.00 91.00 91 PRO A N 1
ATOM 728 C CA . PRO A 1 91 ? -15.492 -2.342 12.521 1.00 91.00 91 PRO A CA 1
ATOM 729 C C . PRO A 1 91 ? -14.905 -3.720 12.842 1.00 91.00 91 PRO A C 1
ATOM 731 O O . PRO A 1 91 ? -14.914 -4.628 12.010 1.00 91.00 91 PRO A O 1
ATOM 734 N N . LEU A 1 92 ? -14.319 -3.891 14.027 1.00 91.56 92 LEU A N 1
ATOM 735 C CA . LEU A 1 92 ? -13.716 -5.158 14.440 1.00 91.56 92 LEU A CA 1
ATOM 736 C C . LEU A 1 92 ? -14.771 -6.119 14.997 1.00 91.56 92 LEU A C 1
ATOM 738 O O . LEU A 1 92 ? -14.662 -7.334 14.813 1.00 91.56 92 LEU A O 1
ATOM 742 N N . GLN A 1 93 ? -15.792 -5.580 15.667 1.00 90.06 93 GLN A N 1
ATOM 743 C CA . GLN A 1 93 ? -16.922 -6.349 16.183 1.00 90.06 93 GLN A CA 1
ATOM 744 C C . GLN A 1 93 ? -17.792 -6.893 15.054 1.00 90.06 93 GLN A C 1
ATOM 746 O O . GLN A 1 93 ? -18.141 -8.072 15.090 1.00 90.06 93 GLN A O 1
ATOM 751 N N . SER A 1 94 ? -18.067 -6.088 14.021 1.00 88.12 94 SER A N 1
ATOM 752 C CA . SER A 1 94 ? -18.819 -6.530 12.835 1.00 88.12 94 SER A CA 1
ATOM 753 C C . SER A 1 94 ? -18.148 -7.708 12.111 1.00 88.12 94 SER A C 1
ATOM 755 O O . SER A 1 94 ? -18.820 -8.545 11.513 1.00 88.12 94 SER A O 1
ATOM 757 N N . ARG A 1 95 ? -16.822 -7.838 12.249 1.00 86.81 95 ARG A N 1
ATOM 758 C CA . ARG A 1 95 ? -15.997 -8.934 11.709 1.00 86.81 95 ARG A CA 1
ATOM 759 C C . ARG A 1 95 ? -15.859 -10.135 12.647 1.00 86.81 95 ARG A C 1
ATOM 761 O O . ARG A 1 95 ? -15.055 -11.031 12.393 1.00 86.81 95 ARG A O 1
ATOM 768 N N . ASN A 1 96 ? -16.622 -10.172 13.741 1.00 85.06 96 ASN A N 1
ATOM 769 C CA . ASN A 1 96 ? -16.598 -11.239 14.746 1.00 85.06 96 ASN A CA 1
ATOM 770 C C . ASN A 1 96 ? -15.189 -11.530 15.305 1.00 85.06 96 ASN A C 1
ATOM 772 O O . ASN A 1 96 ? -14.866 -12.667 15.678 1.00 85.06 96 ASN A O 1
ATOM 776 N N . LEU A 1 97 ? -14.324 -10.510 15.374 1.00 84.00 97 LEU A N 1
ATOM 777 C CA . LEU A 1 97 ? -12.970 -10.679 15.887 1.00 84.00 97 LEU A CA 1
ATOM 778 C C . LEU A 1 97 ? -12.999 -10.871 17.405 1.00 84.00 97 LEU A C 1
ATOM 780 O O . LEU A 1 97 ? -13.518 -10.059 18.170 1.00 84.00 97 LEU A O 1
ATOM 784 N N . LYS A 1 98 ? -12.408 -11.977 17.863 1.00 77.25 98 LYS A N 1
ATOM 785 C CA . LYS A 1 98 ? -12.342 -12.309 19.290 1.00 77.25 98 LYS A CA 1
ATOM 786 C C . LYS A 1 98 ? -11.263 -11.470 19.987 1.00 77.25 98 LYS A C 1
ATOM 788 O O . LYS A 1 98 ? -10.164 -11.308 19.459 1.00 77.25 98 LYS A O 1
ATOM 793 N N . ARG A 1 99 ? -11.541 -11.063 21.235 1.00 84.31 99 ARG A N 1
ATOM 794 C CA . ARG A 1 99 ? -10.596 -10.405 22.168 1.00 84.31 99 ARG A CA 1
ATOM 795 C C . ARG A 1 99 ? -10.036 -9.070 21.650 1.00 84.31 99 ARG A C 1
ATOM 797 O O . ARG A 1 99 ? -8.824 -8.914 21.500 1.00 84.31 99 ARG A O 1
ATOM 804 N N . ILE A 1 100 ? -10.925 -8.110 21.411 1.00 89.56 100 ILE A N 1
ATOM 805 C CA . ILE A 1 100 ? -10.553 -6.730 21.075 1.00 89.56 100 ILE A CA 1
ATOM 806 C C . ILE A 1 100 ? -10.008 -6.030 22.341 1.00 89.56 100 ILE A C 1
ATOM 808 O O . ILE A 1 100 ? -10.561 -6.240 23.427 1.00 89.56 100 ILE A O 1
ATOM 812 N N . PRO A 1 101 ? -8.909 -5.254 22.256 1.00 93.06 101 PRO A N 1
ATOM 813 C CA . PRO A 1 101 ? -8.372 -4.514 23.401 1.00 93.06 101 PRO A CA 1
ATOM 814 C C . PRO A 1 101 ? -9.357 -3.481 23.962 1.00 93.06 101 PRO A C 1
ATOM 816 O O . PRO A 1 101 ? -10.271 -3.068 23.265 1.00 93.06 101 PRO A O 1
ATOM 819 N N . LYS A 1 102 ? -9.144 -3.036 25.209 1.00 89.88 102 LYS A N 1
ATOM 820 C CA . LYS A 1 102 ? -10.064 -2.135 25.937 1.00 89.88 102 LYS A CA 1
ATOM 821 C C . LYS A 1 102 ? -9.729 -0.638 25.845 1.00 89.88 102 LYS A C 1
ATOM 823 O O . LYS A 1 102 ? -10.455 0.170 26.407 1.00 89.88 102 LYS A O 1
ATOM 828 N N . ASN A 1 103 ? -8.620 -0.260 25.207 1.00 90.94 103 ASN A N 1
ATOM 829 C CA . ASN A 1 103 ? -8.229 1.144 25.042 1.00 90.94 103 ASN A CA 1
ATOM 830 C C . ASN A 1 103 ? -7.932 1.460 23.573 1.00 90.94 103 ASN A C 1
ATOM 832 O O . ASN A 1 103 ? -7.482 0.594 22.824 1.00 90.94 103 ASN A O 1
ATOM 836 N N . SER A 1 104 ? -8.171 2.710 23.176 1.00 91.69 104 SER A N 1
ATOM 837 C CA . SER A 1 104 ? -8.083 3.173 21.784 1.00 91.69 104 SER A CA 1
ATOM 838 C C . SER A 1 104 ? -6.719 2.906 21.145 1.00 91.69 104 SER A C 1
ATOM 840 O O . SER A 1 104 ? -6.640 2.406 20.024 1.00 91.69 104 SER A O 1
ATOM 842 N N . LYS A 1 105 ? -5.630 3.163 21.874 1.00 91.69 105 LYS A N 1
ATOM 843 C CA . LYS A 1 105 ? -4.262 2.960 21.385 1.00 91.69 105 LYS A CA 1
ATOM 844 C C . LYS A 1 105 ? -3.964 1.493 21.073 1.00 91.69 105 LYS A C 1
ATOM 846 O O . LYS A 1 105 ? -3.389 1.187 20.027 1.00 91.69 105 LYS A O 1
ATOM 851 N N . ASP A 1 106 ? -4.367 0.582 21.951 1.00 92.62 106 ASP A N 1
ATOM 852 C CA . ASP A 1 106 ? -4.196 -0.850 21.728 1.00 92.62 106 ASP A CA 1
ATOM 853 C C . ASP A 1 106 ? -5.116 -1.363 20.618 1.00 92.62 106 ASP A C 1
ATOM 855 O O . ASP A 1 106 ? -4.714 -2.260 19.876 1.00 92.62 106 ASP A O 1
ATOM 859 N N . VAL A 1 107 ? -6.303 -0.772 20.440 1.00 94.38 107 VAL A N 1
ATOM 860 C CA . VAL A 1 107 ? -7.173 -1.068 19.291 1.00 94.38 107 VAL A CA 1
ATOM 861 C C . VAL A 1 107 ? -6.513 -0.626 17.980 1.00 94.38 107 VAL A C 1
ATOM 863 O O . VAL A 1 107 ? -6.451 -1.423 17.048 1.00 94.38 107 VAL A O 1
ATOM 866 N N . MET A 1 108 ? -5.908 0.566 17.907 1.00 94.88 108 MET A N 1
ATOM 867 C CA . MET A 1 108 ? -5.130 0.998 16.730 1.00 94.88 108 MET A CA 1
ATOM 868 C C . MET A 1 108 ? -3.962 0.042 16.431 1.00 94.88 108 MET A C 1
ATOM 870 O O . MET A 1 108 ? -3.732 -0.338 15.281 1.00 94.88 108 MET A O 1
ATOM 874 N N . LEU A 1 109 ? -3.239 -0.410 17.464 1.00 93.38 109 LEU A N 1
ATOM 875 C CA . LEU A 1 109 ? -2.183 -1.421 17.320 1.00 93.38 109 LEU A CA 1
ATOM 876 C C . LEU A 1 109 ? -2.731 -2.775 16.848 1.00 93.38 109 LEU A C 1
ATOM 878 O O . LEU A 1 109 ? -2.060 -3.488 16.096 1.00 93.38 109 LEU A O 1
ATOM 882 N N . TYR A 1 110 ? -3.929 -3.147 17.293 1.00 92.06 110 TYR A N 1
ATOM 883 C CA . TYR A 1 110 ? -4.611 -4.361 16.864 1.00 92.06 110 TYR A CA 1
ATOM 884 C C . TYR A 1 110 ? -5.024 -4.273 15.392 1.00 92.06 110 TYR A C 1
ATOM 886 O O . TYR A 1 110 ? -4.709 -5.183 14.629 1.00 92.06 110 TYR A O 1
ATOM 894 N N . ILE A 1 111 ? -5.623 -3.156 14.969 1.00 93.25 111 ILE A N 1
ATOM 895 C CA . ILE A 1 111 ? -5.955 -2.875 13.566 1.00 93.25 111 ILE A CA 1
ATOM 896 C C . ILE A 1 111 ? -4.690 -2.944 12.706 1.00 93.25 111 ILE A C 1
ATOM 898 O O . ILE A 1 111 ? -4.664 -3.661 11.712 1.00 93.25 111 ILE A O 1
ATOM 902 N N . ALA A 1 112 ? -3.596 -2.302 13.125 1.00 92.75 112 ALA A N 1
ATOM 903 C CA . ALA A 1 112 ? -2.312 -2.379 12.428 1.00 92.75 112 ALA A CA 1
ATOM 904 C C . ALA A 1 112 ? -1.834 -3.832 12.230 1.00 92.75 112 ALA A C 1
ATOM 906 O O . ALA A 1 112 ? -1.407 -4.199 11.135 1.00 92.75 112 ALA A O 1
ATOM 907 N N . LYS A 1 113 ? -1.938 -4.687 13.259 1.00 89.50 113 LYS A N 1
ATOM 908 C CA . LYS A 1 113 ? -1.619 -6.127 13.158 1.00 89.50 113 LYS A CA 1
ATOM 909 C C . LYS A 1 113 ? -2.572 -6.882 12.228 1.00 89.50 113 LYS A C 1
ATOM 911 O O . LYS A 1 113 ? -2.124 -7.785 11.515 1.00 89.50 113 LYS A O 1
ATOM 916 N N . TYR A 1 114 ? -3.855 -6.530 12.251 1.00 89.25 114 TYR A N 1
ATOM 917 C CA . TYR A 1 114 ? -4.894 -7.127 11.417 1.00 89.25 114 TYR A CA 1
ATOM 918 C C . TYR A 1 114 ? -4.638 -6.832 9.932 1.00 89.25 114 TYR A C 1
ATOM 920 O O . TYR A 1 114 ? -4.464 -7.764 9.152 1.00 89.25 114 TYR A O 1
ATOM 928 N N . LEU A 1 115 ? -4.432 -5.559 9.578 1.00 90.69 115 LEU A N 1
ATOM 929 C CA . LEU A 1 115 ? -4.073 -5.114 8.224 1.00 90.69 115 LEU A CA 1
ATOM 930 C C . LEU A 1 115 ? -2.761 -5.734 7.727 1.00 90.69 115 LEU A C 1
ATOM 932 O O . LEU A 1 115 ? -2.654 -6.183 6.591 1.00 90.69 115 LEU A O 1
ATOM 936 N N . ASN A 1 116 ? -1.755 -5.810 8.602 1.00 85.88 116 ASN A N 1
ATOM 937 C CA . ASN A 1 116 ? -0.461 -6.440 8.318 1.00 85.88 116 ASN A CA 1
ATOM 938 C C . ASN A 1 116 ? -0.563 -7.944 8.009 1.00 85.88 116 ASN A C 1
ATOM 940 O O . ASN A 1 116 ? 0.395 -8.552 7.537 1.00 85.88 116 ASN A O 1
ATOM 944 N N . SER A 1 117 ? -1.712 -8.548 8.304 1.00 84.25 117 SER A N 1
ATOM 945 C CA . SER A 1 117 ? -1.990 -9.965 8.090 1.00 84.25 117 SER A CA 1
ATOM 946 C C . SER A 1 117 ? -3.006 -10.213 6.970 1.00 84.25 117 SER A C 1
ATOM 948 O O . SER A 1 117 ? -3.460 -11.347 6.835 1.00 84.25 117 SER A O 1
ATOM 950 N N . ALA A 1 118 ? -3.352 -9.187 6.184 1.00 86.75 118 ALA A N 1
ATOM 951 C CA . ALA A 1 118 ? -4.286 -9.290 5.067 1.00 86.75 118 ALA A CA 1
ATOM 952 C C . ALA A 1 118 ? -3.764 -10.264 3.986 1.00 86.75 118 ALA A C 1
ATOM 954 O O . ALA A 1 118 ? -2.693 -10.006 3.422 1.00 86.75 118 ALA A O 1
ATOM 955 N N . PRO A 1 119 ? -4.489 -11.357 3.666 1.00 81.12 119 PRO A N 1
ATOM 956 C CA . PRO A 1 119 ? -4.034 -12.387 2.728 1.00 81.12 119 PRO A CA 1
ATOM 957 C C . PRO A 1 119 ? -3.643 -11.854 1.348 1.00 81.12 119 PRO A C 1
ATOM 959 O O . PRO A 1 119 ? -2.646 -12.306 0.786 1.00 81.12 119 PRO A O 1
ATOM 962 N N . VAL A 1 120 ? -4.361 -10.848 0.843 1.00 80.06 120 VAL A N 1
ATOM 963 C CA . VAL A 1 120 ? -4.099 -10.211 -0.461 1.00 80.06 120 VAL A CA 1
ATOM 964 C C . VAL A 1 120 ? -2.708 -9.608 -0.601 1.00 80.06 120 VAL A C 1
ATOM 966 O O . VAL A 1 120 ? -2.192 -9.503 -1.707 1.00 80.06 120 VAL A O 1
ATOM 969 N N . ASN A 1 121 ? -2.071 -9.245 0.512 1.00 79.62 121 ASN A N 1
ATOM 970 C CA . ASN A 1 121 ? -0.732 -8.664 0.534 1.00 79.62 121 ASN A CA 1
ATOM 971 C C . ASN A 1 121 ? 0.322 -9.652 1.074 1.00 79.62 121 ASN A C 1
ATOM 973 O O . ASN A 1 121 ? 1.461 -9.263 1.332 1.00 79.62 121 ASN A O 1
ATOM 977 N N . LEU A 1 122 ? -0.037 -10.927 1.270 1.00 81.00 122 LEU A N 1
ATOM 978 C CA . LEU A 1 122 ? 0.882 -11.991 1.681 1.00 81.00 122 LEU A CA 1
ATOM 979 C C . LEU A 1 122 ? 1.374 -12.768 0.460 1.00 81.00 122 LEU A C 1
ATOM 981 O O . LEU A 1 122 ? 0.858 -13.831 0.101 1.00 81.00 122 LEU A O 1
ATOM 985 N N . VAL A 1 123 ? 2.431 -12.241 -0.148 1.00 79.25 123 VAL A N 1
ATOM 986 C CA . VAL A 1 123 ? 3.045 -12.822 -1.342 1.00 79.25 123 VAL A CA 1
ATOM 987 C C . VAL A 1 123 ? 3.808 -14.081 -0.964 1.00 79.25 123 VAL A C 1
ATOM 989 O O . VAL A 1 123 ? 4.604 -14.094 -0.021 1.00 79.25 123 VAL A O 1
ATOM 992 N N . ALA A 1 124 ? 3.528 -15.151 -1.696 1.00 75.38 124 ALA A N 1
ATOM 993 C CA . ALA A 1 124 ? 4.302 -16.375 -1.654 1.00 75.38 124 ALA A CA 1
ATOM 994 C C . ALA A 1 124 ? 5.534 -16.178 -2.546 1.00 75.38 124 ALA A C 1
ATOM 996 O O . ALA A 1 124 ? 5.409 -15.722 -3.680 1.00 75.38 124 ALA A O 1
ATOM 997 N N . GLY A 1 125 ? 6.732 -16.399 -2.013 1.00 75.88 125 GLY A N 1
ATOM 998 C CA . GLY A 1 125 ? 7.948 -16.199 -2.792 1.00 75.88 125 GLY A CA 1
ATOM 999 C C . GLY A 1 125 ? 9.213 -16.304 -1.959 1.00 75.88 125 GLY A C 1
ATOM 1000 O O . GLY A 1 125 ? 9.177 -16.333 -0.724 1.00 75.88 125 GLY A O 1
ATOM 1001 N N . ARG A 1 126 ? 10.355 -16.337 -2.645 1.00 80.38 126 ARG A N 1
ATOM 1002 C CA . ARG A 1 126 ? 11.663 -16.294 -1.991 1.00 80.38 126 ARG A CA 1
ATOM 1003 C C . ARG A 1 126 ? 11.898 -14.957 -1.287 1.00 80.38 126 ARG A C 1
ATOM 1005 O O . ARG A 1 126 ? 11.372 -13.906 -1.674 1.00 80.38 126 ARG A O 1
ATOM 1012 N N . ALA A 1 127 ? 12.667 -14.996 -0.203 1.00 80.69 127 ALA A N 1
ATOM 1013 C CA . ALA A 1 127 ? 12.895 -13.831 0.646 1.00 80.69 127 ALA A CA 1
ATOM 1014 C C . ALA A 1 127 ? 13.662 -12.706 -0.076 1.00 80.69 127 ALA A C 1
ATOM 1016 O O . ALA A 1 127 ? 13.420 -11.529 0.198 1.00 80.69 127 ALA A O 1
ATOM 1017 N N . ASP A 1 128 ? 14.561 -13.058 -0.993 1.00 80.88 128 ASP A N 1
ATOM 1018 C CA . ASP A 1 128 ? 15.335 -12.140 -1.827 1.00 80.88 128 ASP A CA 1
ATOM 1019 C C . ASP A 1 128 ? 14.455 -11.396 -2.838 1.00 80.88 128 ASP A C 1
ATOM 1021 O O . ASP A 1 128 ? 14.492 -10.164 -2.871 1.00 80.88 128 ASP A O 1
ATOM 1025 N N . THR A 1 129 ? 13.598 -12.104 -3.580 1.00 83.12 129 THR A N 1
ATOM 1026 C CA . THR A 1 129 ? 12.646 -11.505 -4.533 1.00 83.12 129 THR A CA 1
ATOM 1027 C C . THR A 1 129 ? 11.688 -10.550 -3.833 1.00 83.12 129 THR A C 1
ATOM 1029 O O . THR A 1 129 ? 11.519 -9.405 -4.247 1.00 83.12 129 THR A O 1
ATOM 1032 N N . ASN A 1 130 ? 11.113 -10.974 -2.710 1.00 83.25 130 ASN A N 1
ATOM 1033 C CA . ASN A 1 130 ? 10.213 -10.134 -1.928 1.00 83.25 130 ASN A CA 1
ATOM 1034 C C . ASN A 1 130 ? 10.909 -8.880 -1.381 1.00 83.25 130 ASN A C 1
ATOM 1036 O O . ASN A 1 130 ? 10.319 -7.795 -1.344 1.00 83.25 130 ASN A O 1
ATOM 1040 N N . LYS A 1 131 ? 12.184 -8.998 -0.987 1.00 85.12 131 LYS A N 1
ATOM 1041 C CA . LYS A 1 131 ? 12.958 -7.839 -0.547 1.00 85.12 131 LYS A CA 1
ATOM 1042 C C . LYS A 1 131 ? 13.303 -6.902 -1.701 1.00 85.12 131 LYS A C 1
ATOM 1044 O O . LYS A 1 131 ? 13.266 -5.686 -1.517 1.00 85.12 131 LYS A O 1
ATOM 1049 N N . ALA A 1 132 ? 13.604 -7.455 -2.872 1.00 88.00 132 ALA A N 1
ATOM 1050 C CA . ALA A 1 132 ? 13.825 -6.689 -4.087 1.00 88.00 132 ALA A CA 1
ATOM 1051 C C . ALA A 1 132 ? 12.575 -5.893 -4.481 1.00 88.00 132 ALA A C 1
ATOM 1053 O O . ALA A 1 132 ? 12.690 -4.701 -4.751 1.00 88.00 132 ALA A O 1
ATOM 1054 N N . ILE A 1 133 ? 11.383 -6.495 -4.398 1.00 86.62 133 ILE A N 1
ATOM 1055 C CA . ILE A 1 133 ? 10.106 -5.813 -4.659 1.00 86.62 133 ILE A CA 1
ATOM 1056 C C . ILE A 1 133 ? 9.946 -4.563 -3.775 1.00 86.62 133 ILE A C 1
ATOM 1058 O O . ILE A 1 133 ? 9.635 -3.484 -4.279 1.00 86.62 133 ILE A O 1
ATOM 1062 N N . GLU A 1 134 ? 10.204 -4.669 -2.465 1.00 86.50 134 GLU A N 1
ATOM 1063 C CA . GLU A 1 134 ? 10.123 -3.516 -1.549 1.00 86.50 134 GLU A CA 1
ATOM 1064 C C . GLU A 1 134 ? 11.088 -2.380 -1.936 1.00 86.50 134 GLU A C 1
ATOM 1066 O O . GLU A 1 134 ? 10.738 -1.206 -1.791 1.00 86.50 134 GLU A O 1
ATOM 1071 N N . ILE A 1 135 ? 12.299 -2.725 -2.395 1.00 88.88 135 ILE A N 1
ATOM 1072 C CA . ILE A 1 135 ? 13.323 -1.760 -2.825 1.00 88.88 135 ILE A CA 1
ATOM 1073 C C . ILE A 1 135 ? 12.881 -1.067 -4.114 1.00 88.88 135 ILE A C 1
ATOM 1075 O O . ILE A 1 135 ? 12.857 0.161 -4.162 1.00 88.88 135 ILE A O 1
ATOM 1079 N N . VAL A 1 136 ? 12.478 -1.840 -5.124 1.00 90.00 136 VAL A N 1
ATOM 1080 C CA . VAL A 1 136 ? 12.033 -1.308 -6.418 1.00 90.00 136 VAL A CA 1
ATOM 1081 C C . VAL A 1 136 ? 10.849 -0.363 -6.229 1.00 90.00 136 VAL A C 1
ATOM 1083 O O . VAL A 1 136 ? 10.857 0.735 -6.770 1.00 90.00 136 VAL A O 1
ATOM 1086 N N . ARG A 1 137 ? 9.862 -0.712 -5.394 1.00 87.06 137 ARG A N 1
ATOM 1087 C CA . ARG A 1 137 ? 8.729 0.188 -5.116 1.00 87.06 137 ARG A CA 1
ATOM 1088 C C . ARG A 1 137 ? 9.136 1.504 -4.484 1.00 87.06 137 ARG A C 1
ATOM 1090 O O . ARG A 1 137 ? 8.563 2.526 -4.828 1.00 87.06 137 ARG A O 1
ATOM 1097 N N . LYS A 1 138 ? 10.122 1.498 -3.583 1.00 88.00 138 LYS A N 1
ATOM 1098 C CA . LYS A 1 138 ? 10.649 2.748 -3.024 1.00 88.00 138 LYS A CA 1
ATOM 1099 C C . LYS A 1 138 ? 11.211 3.638 -4.140 1.00 88.00 138 LYS A C 1
ATOM 1101 O O . LYS A 1 138 ? 10.988 4.842 -4.115 1.00 88.00 138 LYS A O 1
ATOM 1106 N N . ASN A 1 139 ? 11.896 3.053 -5.119 1.00 91.06 139 ASN A N 1
ATOM 1107 C CA . ASN A 1 139 ? 12.407 3.794 -6.271 1.00 91.06 139 ASN A CA 1
ATOM 1108 C C . ASN A 1 139 ? 11.274 4.288 -7.184 1.00 91.06 139 ASN A C 1
ATOM 1110 O O . ASN A 1 139 ? 11.324 5.417 -7.659 1.00 91.06 139 ASN A O 1
ATOM 1114 N N . LEU A 1 140 ? 10.223 3.485 -7.377 1.00 90.12 140 LEU A N 1
ATOM 1115 C CA . LEU A 1 140 ? 9.032 3.897 -8.126 1.00 90.12 140 LEU A CA 1
ATOM 1116 C C . LEU A 1 140 ? 8.250 5.015 -7.427 1.00 90.12 140 LEU A C 1
ATOM 1118 O O . LEU A 1 140 ? 7.731 5.895 -8.104 1.00 90.12 140 LEU A O 1
ATOM 1122 N N . ASP A 1 141 ? 8.187 5.021 -6.093 1.00 87.31 141 ASP A N 1
ATOM 1123 C CA . ASP A 1 141 ? 7.618 6.129 -5.317 1.00 87.31 141 ASP A CA 1
ATOM 1124 C C . ASP A 1 141 ? 8.396 7.426 -5.574 1.00 87.31 141 ASP A C 1
ATOM 1126 O O . ASP A 1 141 ? 7.783 8.449 -5.866 1.00 87.31 141 ASP A O 1
ATOM 1130 N N . LEU A 1 142 ? 9.735 7.376 -5.531 1.00 89.56 142 LEU A N 1
ATOM 1131 C CA . LEU A 1 142 ? 10.584 8.526 -5.867 1.00 89.56 142 LEU A CA 1
ATOM 1132 C C . LEU A 1 142 ? 10.357 8.992 -7.309 1.00 89.56 142 LEU A C 1
AT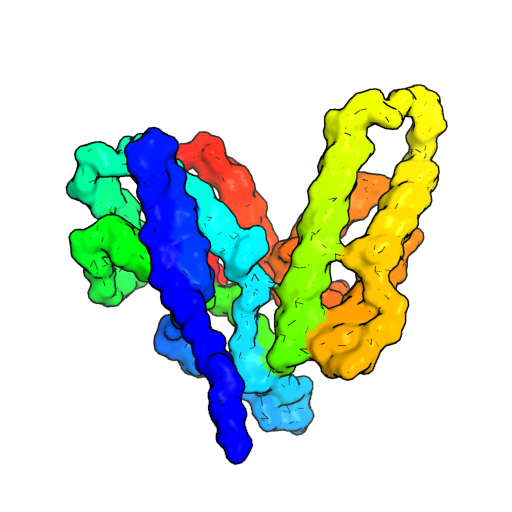OM 1134 O O . LEU A 1 142 ? 10.297 10.192 -7.568 1.00 89.56 142 LEU A O 1
ATOM 1138 N N . PHE A 1 143 ? 10.188 8.049 -8.238 1.00 90.69 143 PHE A N 1
ATOM 1139 C CA . PHE A 1 143 ? 9.935 8.377 -9.635 1.00 90.69 143 PHE A CA 1
ATOM 1140 C C . PHE A 1 143 ? 8.569 9.046 -9.826 1.00 90.69 143 PHE A C 1
ATOM 1142 O O . PHE A 1 143 ? 8.466 10.055 -10.518 1.00 90.69 143 PHE A O 1
ATOM 1149 N N . ALA A 1 144 ? 7.528 8.551 -9.158 1.00 86.50 144 ALA A N 1
ATOM 1150 C CA . ALA A 1 144 ? 6.210 9.170 -9.198 1.00 86.50 144 ALA A CA 1
ATOM 1151 C C . ALA A 1 144 ? 6.181 10.555 -8.529 1.00 86.50 144 ALA A C 1
ATOM 1153 O O . ALA A 1 144 ? 5.467 11.434 -9.002 1.00 86.50 144 ALA A O 1
ATOM 1154 N N . THR A 1 145 ? 6.948 10.776 -7.457 1.00 85.88 145 THR A N 1
ATOM 1155 C CA . THR A 1 145 ? 7.108 12.118 -6.871 1.00 85.88 145 THR A CA 1
ATOM 1156 C C . THR A 1 145 ? 7.734 13.078 -7.877 1.00 85.88 145 THR A C 1
ATOM 1158 O O . THR A 1 145 ? 7.157 14.129 -8.136 1.00 85.88 145 THR A O 1
ATOM 1161 N N . TYR A 1 146 ? 8.829 12.672 -8.528 1.00 84.50 146 TYR A N 1
ATOM 1162 C CA . TYR A 1 146 ? 9.467 13.474 -9.573 1.00 84.50 146 TYR A CA 1
ATOM 1163 C C . TYR A 1 146 ? 8.507 13.815 -10.722 1.00 84.50 146 TYR A C 1
ATOM 1165 O O . TYR A 1 146 ? 8.446 14.962 -11.159 1.00 84.50 146 TYR A O 1
ATOM 1173 N N . LEU A 1 147 ? 7.734 12.841 -11.216 1.00 80.81 147 LEU A N 1
ATOM 1174 C CA . LEU A 1 147 ? 6.762 13.089 -12.286 1.00 80.81 147 LEU A CA 1
ATOM 1175 C C . LEU A 1 147 ? 5.632 14.019 -11.854 1.00 80.81 147 LEU A C 1
ATOM 1177 O O . LEU A 1 147 ? 5.112 14.756 -12.679 1.00 80.81 147 LEU A O 1
ATOM 1181 N N . ARG A 1 148 ? 5.239 13.984 -10.576 1.00 78.06 148 ARG A N 1
ATOM 1182 C CA . ARG A 1 148 ? 4.266 14.937 -10.051 1.00 78.06 148 ARG A CA 1
ATOM 1183 C C . ARG A 1 148 ? 4.862 16.337 -10.068 1.00 78.06 148 ARG A C 1
ATOM 1185 O O . ARG A 1 148 ? 4.291 17.185 -10.726 1.00 78.06 148 ARG A O 1
ATOM 1192 N N . GLU A 1 149 ? 6.011 16.541 -9.431 1.00 74.44 149 GLU A N 1
ATOM 1193 C CA . GLU A 1 149 ? 6.673 17.851 -9.319 1.00 74.44 149 GLU A CA 1
ATOM 1194 C C . GLU A 1 149 ? 6.969 18.457 -10.703 1.00 74.44 149 GLU A C 1
ATOM 1196 O O . GLU A 1 149 ? 6.564 19.578 -10.988 1.00 74.44 149 GLU A O 1
ATOM 1201 N N . SER A 1 150 ? 7.523 17.668 -11.629 1.00 66.31 150 SER A N 1
ATOM 1202 C CA . SER A 1 150 ? 7.801 18.094 -13.015 1.00 66.31 150 SER A CA 1
ATOM 1203 C C . SER A 1 150 ? 6.565 18.290 -13.912 1.00 66.31 150 SER A C 1
ATOM 1205 O O . SER A 1 150 ? 6.698 18.728 -15.057 1.00 66.31 150 SER A O 1
ATOM 1207 N N . HIS A 1 151 ? 5.362 17.945 -13.443 1.00 59.22 151 HIS A N 1
ATOM 1208 C CA . HIS A 1 151 ? 4.096 18.186 -14.150 1.00 59.22 151 HIS A CA 1
ATOM 1209 C C . HIS A 1 151 ? 3.119 19.082 -13.373 1.00 59.22 151 HIS A C 1
ATOM 1211 O O . HIS A 1 151 ? 2.090 19.459 -13.932 1.00 59.22 151 HIS A O 1
ATOM 1217 N N . THR A 1 152 ? 3.411 19.416 -12.112 1.00 51.53 152 THR A N 1
ATOM 1218 C CA . THR A 1 152 ? 2.653 20.374 -11.295 1.00 51.53 152 THR A CA 1
ATOM 1219 C C . THR A 1 152 ? 3.316 21.741 -11.224 1.00 51.53 152 THR A C 1
ATOM 1221 O O . THR A 1 152 ? 2.606 22.712 -10.980 1.00 51.53 152 THR A O 1
ATOM 1224 N N . ASP A 1 153 ? 4.624 21.832 -11.474 1.00 41.91 153 ASP A N 1
ATOM 1225 C CA . ASP A 1 153 ? 5.307 23.116 -11.586 1.00 41.91 153 ASP A CA 1
ATOM 1226 C C . ASP A 1 153 ? 5.250 23.640 -13.022 1.00 41.91 153 ASP A C 1
ATOM 1228 O O . ASP A 1 153 ? 5.542 22.956 -14.005 1.00 41.91 153 ASP A O 1
ATOM 1232 N N . SER A 1 154 ? 4.857 24.902 -13.102 1.00 41.81 154 SER A N 1
ATOM 1233 C CA . SER A 1 154 ? 4.744 25.813 -14.238 1.00 41.81 154 SER A CA 1
ATOM 1234 C C . SER A 1 154 ? 6.026 26.031 -15.068 1.00 41.81 154 SER A C 1
ATOM 1236 O O . SER A 1 154 ? 6.134 27.049 -15.741 1.00 41.81 154 SER A O 1
ATOM 1238 N N . ASP A 1 155 ? 6.981 25.098 -15.058 1.00 42.34 155 ASP A N 1
ATOM 1239 C CA . ASP A 1 155 ? 8.325 25.255 -15.641 1.00 42.34 155 ASP A CA 1
ATOM 1240 C C . ASP A 1 155 ? 8.523 24.538 -16.987 1.00 42.34 155 ASP A C 1
ATOM 1242 O O . ASP A 1 155 ? 9.634 24.447 -17.509 1.00 42.34 155 ASP A O 1
ATOM 1246 N N . THR A 1 156 ? 7.443 24.070 -17.613 1.00 47.72 156 THR A N 1
ATOM 1247 C CA . THR A 1 156 ? 7.456 23.823 -19.060 1.00 47.72 156 THR A CA 1
ATOM 1248 C C . THR A 1 156 ? 6.500 24.798 -19.710 1.00 47.72 156 THR A C 1
ATOM 1250 O O . THR A 1 156 ? 5.290 24.697 -19.527 1.00 47.72 156 THR A O 1
ATOM 1253 N N . ASP A 1 157 ? 7.060 25.756 -20.447 1.00 44.41 157 ASP A N 1
ATOM 1254 C CA . ASP A 1 157 ? 6.318 26.609 -21.366 1.00 44.41 157 ASP A CA 1
ATOM 1255 C C . ASP A 1 157 ? 5.351 25.721 -22.184 1.00 44.41 157 ASP A C 1
ATOM 1257 O O . ASP A 1 157 ? 5.812 24.873 -22.967 1.00 44.41 157 ASP A O 1
ATOM 1261 N N . PRO A 1 158 ? 4.021 25.832 -21.978 1.00 50.78 158 PRO A N 1
ATOM 1262 C CA . PRO A 1 158 ? 3.040 24.925 -22.576 1.00 50.78 158 PRO A CA 1
ATOM 1263 C C . PRO A 1 158 ? 3.072 24.930 -24.110 1.00 50.78 158 PRO A C 1
ATOM 1265 O O . PRO A 1 158 ? 2.509 24.036 -24.740 1.00 50.78 158 PRO A O 1
ATOM 1268 N N . ALA A 1 159 ? 3.725 25.929 -24.711 1.00 47.88 159 ALA A N 1
ATOM 1269 C CA . ALA A 1 159 ? 3.752 26.164 -26.143 1.00 47.88 159 ALA A CA 1
ATOM 1270 C C . ALA A 1 159 ? 4.854 25.411 -26.919 1.00 47.88 159 ALA A C 1
ATOM 1272 O O . ALA A 1 159 ? 4.771 25.371 -28.145 1.00 47.88 159 ALA A O 1
ATOM 1273 N N . SER A 1 160 ? 5.871 24.807 -26.278 1.00 50.25 160 SER A N 1
ATOM 1274 C CA . SER A 1 160 ? 7.069 24.338 -27.016 1.00 50.25 160 SER A CA 1
ATOM 1275 C C . SER A 1 160 ? 7.590 22.928 -26.711 1.00 50.25 160 SER A C 1
ATOM 1277 O O . SER A 1 160 ? 8.485 22.461 -27.416 1.00 50.25 160 SER A O 1
ATOM 1279 N N . THR A 1 161 ? 7.033 22.199 -25.734 1.00 61.69 161 THR A N 1
ATOM 1280 C CA . THR A 1 161 ? 7.561 20.866 -25.374 1.00 61.69 161 THR A CA 1
ATOM 1281 C C . THR A 1 161 ? 6.691 19.740 -25.931 1.00 61.69 161 THR A C 1
ATOM 1283 O O . THR A 1 161 ? 5.589 19.481 -25.448 1.00 61.69 161 THR A O 1
ATOM 1286 N N . THR A 1 162 ? 7.186 19.025 -26.941 1.00 71.56 162 THR A N 1
ATOM 1287 C CA . THR A 1 162 ? 6.476 17.859 -27.498 1.00 71.56 162 THR A CA 1
ATOM 1288 C C . THR A 1 162 ? 6.419 16.709 -26.481 1.00 71.56 162 THR A C 1
ATOM 1290 O O . THR A 1 162 ? 7.315 16.552 -25.645 1.00 71.56 162 THR A O 1
ATOM 1293 N N . ASN A 1 163 ? 5.405 15.836 -26.575 1.00 74.38 163 ASN A N 1
ATOM 1294 C CA . ASN A 1 163 ? 5.332 14.603 -25.769 1.00 74.38 163 ASN A CA 1
ATOM 1295 C C . ASN A 1 163 ? 6.623 13.773 -25.857 1.00 74.38 163 ASN A C 1
ATOM 1297 O O . ASN A 1 163 ? 7.041 13.174 -24.869 1.00 74.38 163 ASN A O 1
ATOM 1301 N N . HIS A 1 164 ? 7.292 13.803 -27.011 1.00 78.50 164 HIS A N 1
ATOM 1302 C CA . HIS A 1 164 ? 8.560 13.121 -27.232 1.00 78.50 164 HIS A CA 1
ATOM 1303 C C . HIS A 1 164 ? 9.675 13.618 -26.296 1.00 78.50 164 HIS A C 1
ATOM 1305 O O . HIS A 1 164 ? 10.322 12.812 -25.628 1.00 78.50 164 HIS A O 1
ATOM 1311 N N . GLN A 1 165 ? 9.861 14.938 -26.182 1.00 80.69 165 GLN A N 1
ATOM 1312 C CA . GLN A 1 165 ? 10.865 15.537 -25.290 1.00 80.69 165 GLN A CA 1
ATOM 1313 C C . GLN A 1 165 ? 10.550 15.261 -23.814 1.00 80.69 165 GLN A C 1
ATOM 1315 O O . GLN A 1 165 ? 11.439 14.891 -23.044 1.00 80.69 165 GLN A O 1
ATOM 1320 N N . ARG A 1 166 ? 9.270 15.354 -23.425 1.00 79.56 166 ARG A N 1
ATOM 1321 C CA . ARG A 1 166 ? 8.821 15.012 -22.062 1.00 79.56 166 ARG A CA 1
ATOM 1322 C C . ARG A 1 166 ? 9.121 13.551 -21.733 1.00 79.56 166 ARG A C 1
ATOM 1324 O O . ARG A 1 166 ? 9.662 13.254 -20.668 1.00 79.56 166 ARG A O 1
ATOM 1331 N N . MET A 1 167 ? 8.841 12.639 -22.662 1.00 87.25 167 MET A N 1
ATOM 1332 C CA . MET A 1 167 ? 9.147 11.220 -22.488 1.00 87.25 167 MET A CA 1
ATOM 1333 C C . MET A 1 167 ? 10.648 10.935 -22.467 1.00 87.25 167 MET A C 1
ATOM 1335 O O . MET A 1 167 ? 11.081 10.065 -21.714 1.00 87.25 167 MET A O 1
ATOM 1339 N N . GLN A 1 168 ? 11.467 11.676 -23.214 1.00 87.38 168 GLN A N 1
ATOM 1340 C CA . GLN A 1 168 ? 12.923 11.545 -23.144 1.00 87.38 168 GLN A CA 1
ATOM 1341 C C . GLN A 1 168 ? 13.452 11.878 -21.741 1.00 87.38 168 GLN A C 1
ATOM 1343 O O . GLN A 1 168 ? 14.236 11.101 -21.188 1.00 87.38 168 GLN A O 1
ATOM 1348 N N . ALA A 1 169 ? 12.969 12.964 -21.129 1.00 85.81 169 ALA A N 1
ATOM 1349 C CA . ALA A 1 169 ? 13.302 13.316 -19.747 1.00 85.81 169 ALA A CA 1
ATOM 1350 C C . ALA A 1 169 ? 12.828 12.239 -18.752 1.00 85.81 169 ALA A C 1
ATOM 1352 O O . ALA A 1 169 ? 13.597 11.796 -17.895 1.00 85.81 169 ALA A O 1
ATOM 1353 N N . CYS A 1 170 ? 11.601 11.732 -18.920 1.00 88.25 170 CYS A N 1
ATOM 1354 C CA . CYS A 1 170 ? 11.066 10.646 -18.095 1.00 88.25 170 CYS A CA 1
ATOM 1355 C C . CYS A 1 170 ? 11.921 9.371 -18.186 1.00 88.25 170 CYS A C 1
ATOM 1357 O O . CYS A 1 170 ? 12.231 8.754 -17.167 1.00 88.25 170 CYS A O 1
ATOM 1359 N N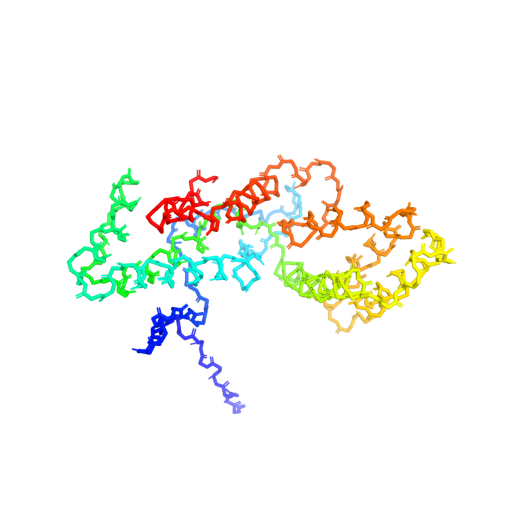 . ARG A 1 171 ? 12.349 8.986 -19.395 1.00 91.25 171 ARG A N 1
ATOM 1360 C CA . ARG A 1 171 ? 13.216 7.820 -19.630 1.00 91.25 171 ARG A CA 1
ATOM 1361 C C . ARG A 1 171 ? 14.616 8.016 -19.047 1.00 91.25 171 ARG A C 1
ATOM 1363 O O . ARG A 1 171 ? 15.198 7.062 -18.532 1.00 91.25 171 ARG A O 1
ATOM 1370 N N . ALA A 1 172 ? 15.171 9.227 -19.110 1.00 90.56 172 ALA A N 1
ATOM 1371 C CA . ALA A 1 172 ? 16.441 9.544 -18.458 1.00 90.56 172 ALA A CA 1
ATOM 1372 C C . ALA A 1 172 ? 16.327 9.383 -16.934 1.00 90.56 172 ALA A C 1
ATOM 1374 O O . ALA A 1 172 ? 17.138 8.680 -16.326 1.00 90.56 172 ALA A O 1
ATOM 1375 N N . LYS A 1 173 ? 15.260 9.923 -16.331 1.00 91.12 173 LYS A N 1
ATOM 1376 C CA . LYS A 1 173 ? 15.015 9.784 -14.891 1.00 91.12 173 LYS A CA 1
ATOM 1377 C C . LYS A 1 173 ? 14.759 8.339 -14.467 1.00 91.12 173 LYS A C 1
ATOM 1379 O O . LYS A 1 173 ? 15.256 7.906 -13.429 1.00 91.12 173 LYS A O 1
ATOM 1384 N N . ALA A 1 174 ? 14.040 7.567 -15.281 1.00 91.88 174 ALA A N 1
ATOM 1385 C CA . ALA A 1 174 ? 13.834 6.144 -15.036 1.00 91.88 174 ALA A CA 1
ATOM 1386 C C . ALA A 1 174 ? 15.170 5.389 -14.939 1.00 91.88 174 ALA A C 1
ATOM 1388 O O . ALA A 1 174 ? 15.341 4.584 -14.030 1.00 91.88 174 ALA A O 1
ATOM 1389 N N . ARG A 1 175 ? 16.143 5.679 -15.816 1.00 92.75 175 ARG A N 1
ATOM 1390 C CA . ARG A 1 175 ? 17.480 5.053 -15.776 1.00 92.75 175 ARG A CA 1
ATOM 1391 C C . ARG A 1 175 ? 18.297 5.453 -14.545 1.00 92.75 175 ARG A C 1
ATOM 1393 O O . ARG A 1 175 ? 19.067 4.635 -14.050 1.00 92.75 175 ARG A O 1
ATOM 1400 N N . GLU A 1 176 ? 18.111 6.670 -14.040 1.00 93.50 176 GLU A N 1
ATOM 1401 C CA . GLU A 1 176 ? 18.734 7.137 -12.794 1.00 93.50 176 GLU A CA 1
ATOM 1402 C C . GLU A 1 176 ? 18.156 6.414 -11.565 1.00 93.50 176 GLU A C 1
ATOM 1404 O O . GLU A 1 176 ? 18.901 5.912 -10.725 1.00 93.50 176 GLU A O 1
ATOM 1409 N N . LEU A 1 177 ? 16.824 6.339 -11.460 1.00 93.12 177 LEU A N 1
ATOM 1410 C CA . LEU A 1 177 ? 16.133 5.800 -10.282 1.00 93.12 177 LEU A CA 1
ATOM 1411 C C . LEU A 1 177 ? 16.002 4.271 -10.287 1.00 93.12 177 LEU A C 1
ATOM 1413 O O . LEU A 1 177 ? 15.850 3.664 -9.225 1.00 93.12 177 LEU A O 1
ATOM 1417 N N . LEU A 1 178 ? 16.078 3.636 -11.458 1.00 92.44 178 LEU A N 1
ATOM 1418 C CA . LEU A 1 178 ? 16.000 2.185 -11.642 1.00 92.44 178 LEU A CA 1
ATOM 1419 C C . LEU A 1 178 ? 17.335 1.629 -12.179 1.00 92.44 178 LEU A C 1
ATOM 1421 O O . LEU A 1 178 ? 17.366 1.036 -13.257 1.00 92.44 178 LEU A O 1
ATOM 1425 N N . PRO A 1 179 ? 18.462 1.786 -11.458 1.00 91.06 179 PRO A N 1
ATOM 1426 C CA . PRO A 1 179 ? 19.772 1.415 -11.980 1.00 91.06 179 PRO A CA 1
ATOM 1427 C C . PRO A 1 179 ? 19.880 -0.095 -12.225 1.00 91.06 179 PRO A C 1
ATOM 1429 O O . PRO A 1 179 ? 19.505 -0.915 -11.380 1.00 91.06 179 PRO A O 1
ATOM 1432 N N . VAL A 1 180 ? 20.443 -0.464 -13.374 1.00 89.31 180 VAL A N 1
ATOM 1433 C CA . VAL A 1 180 ? 20.706 -1.854 -13.768 1.00 89.31 180 VAL A CA 1
ATOM 1434 C C . VAL A 1 180 ? 22.211 -2.091 -13.726 1.00 89.31 180 VAL A C 1
ATOM 1436 O O . VAL A 1 180 ? 22.973 -1.321 -14.298 1.00 89.31 180 VAL A O 1
ATOM 1439 N N . GLY A 1 181 ? 22.649 -3.172 -13.079 1.00 84.25 181 GLY A N 1
ATOM 1440 C CA . GLY A 1 181 ? 24.047 -3.619 -13.164 1.00 84.25 181 GLY A CA 1
ATOM 1441 C C . GLY A 1 181 ? 24.646 -4.137 -11.862 1.00 84.25 181 GLY A C 1
ATOM 1442 O O . GLY A 1 181 ? 25.448 -5.065 -11.904 1.00 84.25 181 GLY A O 1
ATOM 1443 N N . ASP A 1 182 ? 24.211 -3.637 -10.704 1.00 85.06 182 ASP A N 1
ATOM 1444 C CA . ASP A 1 182 ? 24.693 -4.154 -9.420 1.00 85.06 182 ASP A CA 1
ATOM 1445 C C . ASP A 1 182 ? 24.075 -5.532 -9.128 1.00 85.06 182 ASP A C 1
ATOM 1447 O O . ASP A 1 182 ? 22.864 -5.668 -8.948 1.00 85.06 182 ASP A O 1
ATOM 1451 N N . LYS A 1 183 ? 24.919 -6.568 -9.106 1.00 89.25 183 LYS A N 1
ATOM 1452 C CA . LYS A 1 183 ? 24.549 -7.966 -8.828 1.00 89.25 183 LYS A CA 1
ATOM 1453 C C . LYS A 1 183 ? 25.363 -8.558 -7.674 1.00 89.25 183 LYS A C 1
ATOM 1455 O O . LYS A 1 183 ? 25.525 -9.768 -7.592 1.00 89.25 183 LYS A O 1
ATOM 1460 N N . SER A 1 184 ? 25.877 -7.712 -6.779 1.00 88.69 184 SER A N 1
ATOM 1461 C CA . SER A 1 184 ? 26.736 -8.132 -5.656 1.00 88.69 184 SER A CA 1
ATOM 1462 C C . SER A 1 184 ? 26.040 -9.005 -4.596 1.00 88.69 184 SER A C 1
ATOM 1464 O O . SER A 1 184 ? 26.697 -9.511 -3.691 1.00 88.69 184 SER A O 1
ATOM 1466 N N . SER A 1 185 ? 24.720 -9.195 -4.681 1.00 92.12 185 SER A N 1
ATOM 1467 C CA . SER A 1 185 ? 23.955 -10.133 -3.852 1.00 92.12 185 SER A CA 1
ATOM 1468 C C . SER A 1 185 ? 22.705 -10.621 -4.582 1.00 92.12 185 SER A C 1
ATOM 1470 O O . SER A 1 185 ? 22.247 -9.950 -5.507 1.00 92.12 185 SER A O 1
ATOM 1472 N N . ASP A 1 186 ? 22.102 -11.723 -4.125 1.00 88.44 186 ASP A N 1
ATOM 1473 C CA . ASP A 1 186 ? 20.846 -12.254 -4.684 1.00 88.44 186 ASP A CA 1
ATOM 1474 C C . ASP A 1 186 ? 19.737 -11.192 -4.725 1.00 88.44 186 ASP A C 1
ATOM 1476 O O . ASP A 1 186 ? 19.093 -10.991 -5.752 1.00 88.44 186 ASP A O 1
ATOM 1480 N N . ILE A 1 187 ? 19.581 -10.418 -3.642 1.00 87.94 187 ILE A N 1
ATOM 1481 C CA . ILE A 1 187 ? 18.614 -9.310 -3.581 1.00 87.94 187 ILE A CA 1
ATOM 1482 C C . ILE A 1 187 ? 18.905 -8.285 -4.681 1.00 87.94 187 ILE A C 1
ATOM 1484 O O . ILE A 1 187 ? 17.995 -7.875 -5.395 1.00 87.94 187 ILE A O 1
ATOM 1488 N N . LYS A 1 188 ? 20.164 -7.858 -4.830 1.00 91.88 188 LYS A N 1
ATOM 1489 C CA . LYS A 1 188 ? 20.549 -6.855 -5.833 1.00 91.88 188 LYS A CA 1
ATOM 1490 C C . LYS A 1 188 ? 20.415 -7.393 -7.257 1.00 91.88 188 LYS A C 1
ATOM 1492 O O . LYS A 1 188 ? 19.950 -6.671 -8.134 1.00 91.88 188 LYS A O 1
ATOM 1497 N N . ALA A 1 189 ? 20.712 -8.672 -7.473 1.00 90.06 189 ALA A N 1
ATOM 1498 C CA . ALA A 1 189 ? 20.478 -9.342 -8.744 1.00 90.06 189 ALA A CA 1
ATOM 1499 C C . ALA A 1 189 ? 18.985 -9.349 -9.115 1.00 90.06 189 ALA A C 1
ATOM 1501 O O . ALA A 1 189 ? 18.650 -9.032 -10.258 1.00 90.06 189 ALA A O 1
ATOM 1502 N N . GLN A 1 190 ? 18.089 -9.613 -8.155 1.00 89.31 190 GLN A N 1
ATOM 1503 C CA . GLN A 1 190 ? 16.640 -9.512 -8.367 1.00 89.31 190 GLN A CA 1
ATOM 1504 C C . GLN A 1 190 ? 16.185 -8.066 -8.612 1.00 89.31 190 GLN A C 1
ATOM 1506 O O . GLN A 1 190 ? 15.411 -7.827 -9.536 1.00 89.31 190 GLN A O 1
ATOM 1511 N N . VAL A 1 191 ? 16.697 -7.086 -7.855 1.00 91.75 191 VAL A N 1
ATOM 1512 C CA . VAL A 1 191 ? 16.417 -5.654 -8.094 1.00 91.75 191 VAL A CA 1
ATOM 1513 C C . VAL A 1 191 ? 16.807 -5.264 -9.521 1.00 91.75 191 VAL A C 1
ATOM 1515 O O . VAL A 1 191 ? 15.994 -4.711 -10.252 1.00 91.75 191 VAL A O 1
ATOM 1518 N N . SER A 1 192 ? 18.021 -5.621 -9.944 1.00 91.69 192 SER A N 1
ATOM 1519 C CA . SER A 1 192 ? 18.551 -5.357 -11.285 1.00 91.69 192 SER A CA 1
ATOM 1520 C C . SER A 1 192 ? 17.714 -6.033 -12.382 1.00 91.69 192 SER A C 1
ATOM 1522 O O . SER A 1 192 ? 17.420 -5.416 -13.408 1.00 91.69 192 SER A O 1
ATOM 1524 N N . LYS A 1 193 ? 17.257 -7.275 -12.152 1.00 90.38 193 LYS A N 1
ATOM 1525 C CA . LYS A 1 193 ? 16.346 -7.994 -13.058 1.00 90.38 193 LYS A CA 1
ATOM 1526 C C . LYS A 1 193 ? 15.019 -7.248 -13.229 1.00 90.38 193 LYS A C 1
ATOM 1528 O O . LYS A 1 193 ? 14.602 -7.031 -14.365 1.00 90.38 193 LYS A O 1
ATOM 1533 N N . ILE A 1 194 ? 14.395 -6.835 -12.126 1.00 89.69 194 ILE A N 1
ATOM 1534 C CA . ILE A 1 194 ? 13.124 -6.101 -12.144 1.00 89.69 194 ILE A CA 1
ATOM 1535 C C . ILE A 1 194 ? 13.305 -4.735 -12.819 1.00 89.69 194 ILE A C 1
ATOM 1537 O O . ILE A 1 194 ? 12.549 -4.397 -13.724 1.00 89.69 194 ILE A O 1
ATOM 1541 N N . HIS A 1 195 ? 14.337 -3.967 -12.451 1.00 92.75 195 HIS A N 1
ATOM 1542 C CA . HIS A 1 195 ? 14.637 -2.675 -13.079 1.00 92.75 195 HIS A CA 1
ATOM 1543 C C . HIS A 1 195 ? 14.791 -2.794 -14.599 1.00 92.75 195 HIS A C 1
ATOM 1545 O O . HIS A 1 195 ? 14.224 -1.989 -15.333 1.00 92.75 195 HIS A O 1
ATOM 1551 N N . LYS A 1 196 ? 15.490 -3.831 -15.085 1.00 91.44 196 LYS A N 1
ATOM 1552 C CA . LYS A 1 196 ? 15.645 -4.079 -16.525 1.00 91.44 196 LYS A CA 1
ATOM 1553 C C . LYS A 1 196 ? 14.297 -4.291 -17.224 1.00 91.44 196 LYS A C 1
ATOM 1555 O O . LYS A 1 196 ? 14.092 -3.749 -18.306 1.00 91.44 196 LYS A O 1
ATOM 1560 N N . GLN A 1 197 ? 13.389 -5.062 -16.621 1.00 89.44 197 GLN A N 1
ATOM 1561 C CA . GLN A 1 197 ? 12.047 -5.295 -17.172 1.00 89.44 197 GLN A CA 1
ATOM 1562 C C . GLN A 1 197 ? 11.217 -4.006 -17.215 1.00 89.44 197 GLN A C 1
ATOM 1564 O O . GLN A 1 197 ? 10.559 -3.735 -18.220 1.00 89.44 197 GLN A O 1
ATOM 1569 N N . LEU A 1 198 ? 11.287 -3.201 -16.151 1.00 89.38 198 LEU A N 1
ATOM 1570 C CA . LEU A 1 198 ? 10.565 -1.933 -16.048 1.00 89.38 198 LEU A CA 1
ATOM 1571 C C . LEU A 1 198 ? 11.077 -0.886 -17.038 1.00 89.38 198 LEU A C 1
ATOM 1573 O O . LEU A 1 198 ? 10.269 -0.248 -17.702 1.00 89.38 198 LEU A O 1
ATOM 1577 N N . ILE A 1 199 ? 12.397 -0.737 -17.186 1.00 91.50 199 ILE A N 1
ATOM 1578 C CA . ILE A 1 199 ? 12.982 0.182 -18.174 1.00 91.50 199 ILE A CA 1
ATOM 1579 C C . ILE A 1 199 ? 12.545 -0.202 -19.587 1.00 91.50 199 ILE A C 1
ATOM 1581 O O . ILE A 1 199 ? 12.112 0.669 -20.332 1.00 91.50 199 ILE A O 1
ATOM 1585 N N . ALA A 1 200 ? 12.581 -1.494 -19.932 1.00 89.25 200 ALA A N 1
ATOM 1586 C CA . ALA A 1 200 ? 12.129 -1.956 -21.243 1.00 89.25 200 ALA A CA 1
ATOM 1587 C C . ALA A 1 200 ? 10.650 -1.614 -21.511 1.00 89.25 200 ALA A C 1
ATOM 1589 O O . ALA A 1 200 ? 10.303 -1.269 -22.635 1.00 89.25 200 ALA A O 1
ATOM 1590 N N . HIS A 1 201 ? 9.792 -1.660 -20.484 1.00 88.25 201 HIS A N 1
ATOM 1591 C CA . HIS A 1 201 ? 8.397 -1.219 -20.601 1.00 88.25 201 HIS A CA 1
ATOM 1592 C C . HIS A 1 201 ? 8.287 0.294 -20.786 1.00 88.25 201 HIS A C 1
ATOM 1594 O O . HIS A 1 201 ? 7.582 0.746 -21.679 1.00 88.25 201 HIS A O 1
ATOM 1600 N N . ILE A 1 202 ? 9.001 1.075 -19.972 1.00 89.81 202 ILE A N 1
ATOM 1601 C CA . ILE A 1 202 ? 8.982 2.546 -20.024 1.00 89.81 202 ILE A CA 1
ATOM 1602 C C . ILE A 1 202 ? 9.509 3.068 -21.370 1.00 89.81 202 ILE A C 1
ATOM 1604 O O . ILE A 1 202 ? 9.002 4.063 -21.888 1.00 89.81 202 ILE A O 1
ATOM 1608 N N . ASP A 1 203 ? 10.505 2.402 -21.956 1.00 89.25 203 ASP A N 1
ATOM 1609 C CA . ASP A 1 203 ? 11.042 2.761 -23.270 1.00 89.25 203 ASP A CA 1
ATOM 1610 C C . ASP A 1 203 ? 9.989 2.620 -24.386 1.00 89.25 203 ASP A C 1
ATOM 1612 O O . ASP A 1 203 ? 10.020 3.403 -25.335 1.00 89.25 203 ASP A O 1
ATOM 1616 N N . GLY A 1 204 ? 9.027 1.700 -24.241 1.00 87.19 204 GLY A N 1
ATOM 1617 C CA . GLY A 1 204 ? 7.918 1.500 -25.180 1.00 87.19 204 GLY A CA 1
ATOM 1618 C C . G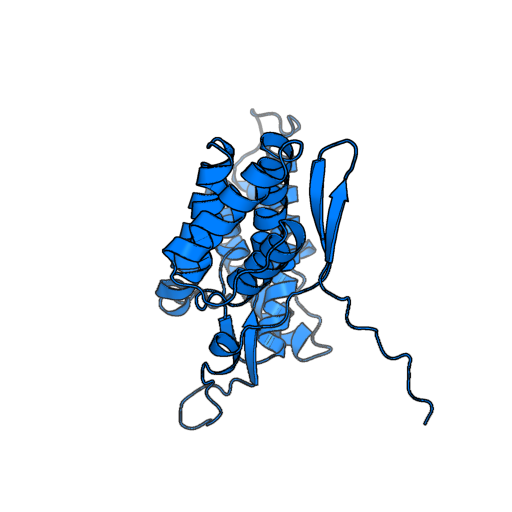LY A 1 204 ? 6.712 2.428 -24.987 1.00 87.19 204 GLY A C 1
ATOM 1619 O O . GLY A 1 204 ? 5.780 2.362 -25.780 1.00 87.19 204 GLY A O 1
ATOM 1620 N N . ILE A 1 205 ? 6.698 3.279 -23.956 1.00 87.38 205 ILE A N 1
ATOM 1621 C CA . ILE A 1 205 ? 5.596 4.222 -23.707 1.00 87.38 205 ILE A CA 1
ATOM 1622 C C . ILE A 1 205 ? 5.824 5.503 -24.504 1.00 87.38 205 ILE A C 1
ATOM 1624 O O . ILE A 1 205 ? 6.937 6.039 -24.517 1.00 87.38 205 ILE A O 1
ATOM 1628 N N . GLU A 1 206 ? 4.768 6.022 -25.127 1.00 84.44 206 GLU A N 1
ATOM 1629 C CA . GLU A 1 206 ? 4.841 7.208 -25.987 1.00 84.44 206 GLU A CA 1
ATOM 1630 C C . GLU A 1 206 ? 4.287 8.473 -25.322 1.00 84.44 206 GLU A C 1
ATOM 1632 O O . GLU A 1 206 ? 4.641 9.583 -25.732 1.00 84.44 206 GLU A O 1
ATOM 1637 N N . SER A 1 207 ? 3.482 8.336 -24.262 1.00 83.50 207 SER A N 1
ATOM 1638 C CA . SER A 1 207 ? 2.867 9.472 -23.573 1.00 83.50 207 SER A CA 1
ATOM 1639 C C . SER A 1 207 ? 3.132 9.510 -22.055 1.00 83.50 207 SER A C 1
ATOM 1641 O O . SER A 1 207 ? 3.133 8.475 -21.380 1.00 83.50 207 SER A O 1
ATOM 1643 N N . PRO A 1 208 ? 3.281 10.711 -21.457 1.00 80.81 208 PRO A N 1
ATOM 1644 C CA . PRO A 1 208 ? 3.412 10.847 -20.003 1.00 80.81 208 PRO A CA 1
ATOM 1645 C C . PRO A 1 208 ? 2.195 10.336 -19.216 1.00 80.81 208 PRO A C 1
ATOM 1647 O O . PRO A 1 208 ? 2.342 9.861 -18.091 1.00 80.81 208 PRO A O 1
ATOM 1650 N N . ALA A 1 209 ? 0.992 10.408 -19.796 1.00 80.81 209 ALA A N 1
ATOM 1651 C CA . ALA A 1 209 ? -0.238 9.938 -19.157 1.00 80.81 209 ALA A CA 1
ATOM 1652 C C . ALA A 1 209 ? -0.255 8.409 -18.988 1.00 80.81 209 ALA A C 1
ATOM 1654 O O . ALA A 1 209 ? -0.574 7.908 -17.908 1.00 80.81 209 ALA A O 1
ATOM 1655 N N . GLU A 1 210 ? 0.152 7.665 -20.020 1.00 82.88 210 GLU A N 1
ATOM 1656 C CA . GLU A 1 210 ? 0.312 6.207 -19.948 1.00 82.88 210 GLU A CA 1
ATOM 1657 C C . GLU A 1 210 ? 1.393 5.814 -18.939 1.00 82.88 210 GLU A C 1
ATOM 1659 O O . GLU A 1 210 ? 1.189 4.898 -18.139 1.00 82.88 210 GLU A O 1
ATOM 1664 N N . LEU A 1 211 ? 2.514 6.545 -18.914 1.00 86.12 211 LEU A N 1
ATOM 1665 C CA . LEU A 1 211 ? 3.571 6.329 -17.926 1.00 86.12 211 LEU A CA 1
ATOM 1666 C C . LEU A 1 211 ? 3.052 6.539 -16.499 1.00 86.12 211 LEU A C 1
ATOM 1668 O O . LEU A 1 211 ? 3.335 5.732 -15.612 1.00 86.12 211 LEU A O 1
ATOM 1672 N N . TRP A 1 212 ? 2.272 7.597 -16.273 1.00 83.94 212 TRP A N 1
ATOM 1673 C CA . TRP A 1 212 ? 1.661 7.866 -14.9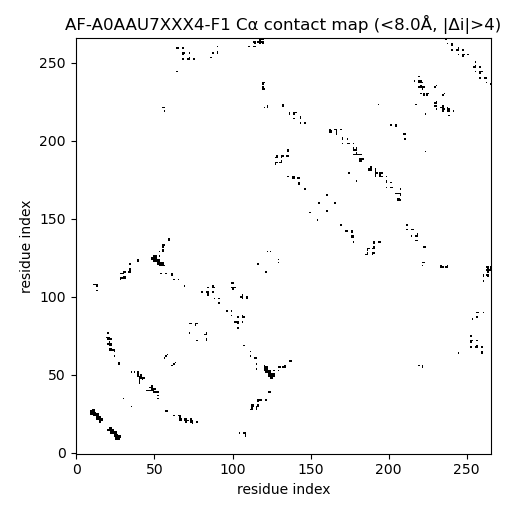75 1.00 83.94 212 TRP A CA 1
ATOM 1674 C C . TRP A 1 212 ? 0.714 6.743 -14.535 1.00 83.94 212 TRP A C 1
ATOM 1676 O O . TRP A 1 212 ? 0.791 6.293 -13.388 1.00 83.94 212 TRP A O 1
ATOM 1686 N N . SER A 1 213 ? -0.132 6.249 -15.447 1.00 81.75 213 SER A N 1
ATOM 1687 C CA . SER A 1 213 ? -1.029 5.116 -15.183 1.00 81.75 213 SER A CA 1
ATOM 1688 C C . SER A 1 213 ? -0.243 3.856 -14.817 1.00 81.75 213 SER A C 1
ATOM 1690 O O . SER A 1 213 ? -0.515 3.231 -13.791 1.00 81.75 213 SER A O 1
ATOM 1692 N N . LEU A 1 214 ? 0.791 3.524 -15.596 1.00 84.44 214 LEU A N 1
ATOM 1693 C CA . LEU A 1 214 ? 1.639 2.366 -15.328 1.00 84.44 214 LEU A CA 1
ATOM 1694 C C . LEU A 1 214 ? 2.331 2.482 -13.963 1.00 84.44 214 LEU A C 1
ATOM 1696 O O . LEU A 1 214 ? 2.342 1.530 -13.186 1.00 84.44 214 LEU A O 1
ATOM 1700 N N . LEU A 1 215 ? 2.904 3.643 -13.635 1.00 84.06 215 LEU A N 1
ATOM 1701 C CA . LEU A 1 215 ? 3.578 3.850 -12.351 1.00 84.06 215 LEU A CA 1
ATOM 1702 C C . LEU A 1 215 ? 2.621 3.782 -11.167 1.00 84.06 215 LEU A C 1
ATOM 1704 O O . LEU A 1 215 ? 3.024 3.364 -10.081 1.00 84.06 215 LEU A O 1
ATOM 1708 N N . PHE A 1 216 ? 1.365 4.192 -11.338 1.00 80.06 216 PHE A N 1
ATOM 1709 C CA . PHE A 1 216 ? 0.346 3.950 -10.328 1.00 80.06 216 PHE A CA 1
ATOM 1710 C C . PHE A 1 216 ? 0.187 2.446 -10.086 1.00 80.06 216 PHE A C 1
ATOM 1712 O O . PHE A 1 216 ? 0.391 1.995 -8.961 1.00 80.06 216 PHE A O 1
ATOM 1719 N N . ASP A 1 217 ? -0.054 1.661 -11.132 1.00 80.38 217 ASP A N 1
ATOM 1720 C CA . ASP A 1 217 ? -0.282 0.224 -10.984 1.00 80.38 217 ASP A CA 1
ATOM 1721 C C . ASP A 1 217 ? 0.956 -0.514 -10.434 1.00 80.38 217 ASP A C 1
ATOM 1723 O O . ASP A 1 217 ? 0.850 -1.344 -9.530 1.00 80.38 217 ASP A O 1
ATOM 1727 N N . LEU A 1 218 ? 2.160 -0.161 -10.890 1.00 81.94 218 LEU A N 1
ATOM 1728 C CA . LEU A 1 218 ? 3.409 -0.798 -10.460 1.00 81.94 218 LEU A CA 1
ATOM 1729 C C . LEU A 1 218 ? 3.783 -0.514 -8.997 1.00 81.94 218 LEU A C 1
ATOM 1731 O O . LEU A 1 218 ? 4.316 -1.396 -8.318 1.00 81.94 218 LEU A O 1
ATOM 1735 N N . ARG A 1 219 ? 3.515 0.692 -8.478 1.00 80.38 219 ARG A N 1
ATOM 1736 C CA . ARG A 1 219 ? 3.818 1.043 -7.073 1.00 80.38 219 ARG A CA 1
ATOM 1737 C C . ARG A 1 219 ? 2.983 0.242 -6.076 1.00 80.38 219 ARG A C 1
ATOM 1739 O O . ARG A 1 219 ? 3.444 -0.043 -4.967 1.00 80.38 219 ARG A O 1
ATOM 1746 N N . TYR A 1 220 ? 1.780 -0.144 -6.483 1.00 75.44 220 TYR A N 1
ATOM 1747 C CA . TYR A 1 220 ? 0.811 -0.856 -5.654 1.00 75.44 220 TYR A CA 1
ATOM 1748 C C . TYR A 1 220 ? 0.643 -2.335 -6.043 1.00 75.44 220 TYR A C 1
ATOM 1750 O O . TYR A 1 220 ? -0.075 -3.064 -5.365 1.00 75.44 220 TYR A O 1
ATOM 1758 N N . SER A 1 221 ? 1.343 -2.809 -7.077 1.00 75.94 221 SER A N 1
ATOM 1759 C CA . SER A 1 221 ? 1.327 -4.220 -7.468 1.00 75.94 221 SER A CA 1
ATOM 1760 C C . SER A 1 221 ? 2.110 -5.076 -6.495 1.00 75.94 221 SER A C 1
ATOM 1762 O O . SER A 1 221 ? 3.255 -4.738 -6.202 1.00 75.94 221 SER A O 1
ATOM 1764 N N . VAL A 1 222 ? 1.559 -6.224 -6.076 1.00 72.50 222 VAL A N 1
ATOM 1765 C CA . VAL A 1 222 ? 2.200 -7.160 -5.136 1.00 72.50 222 VAL A CA 1
ATOM 1766 C C . VAL A 1 222 ? 3.403 -7.906 -5.738 1.00 72.50 222 VAL A C 1
ATOM 1768 O O . VAL A 1 222 ? 4.239 -8.422 -5.001 1.00 72.50 222 VAL A O 1
ATOM 1771 N N . THR A 1 223 ? 3.524 -7.896 -7.066 1.00 72.44 223 THR A N 1
ATOM 1772 C CA . THR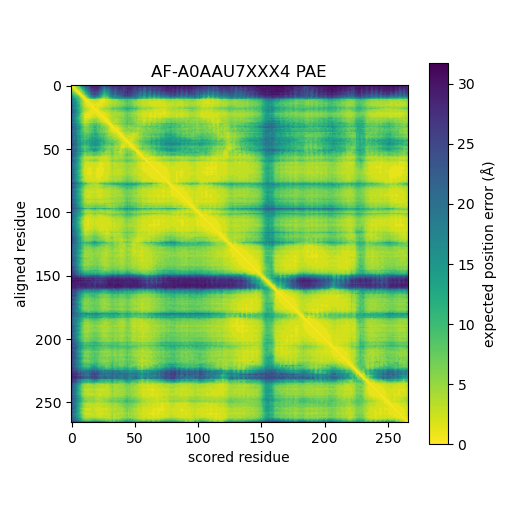 A 1 223 ? 4.571 -8.551 -7.863 1.00 72.44 223 THR A CA 1
ATOM 1773 C C . THR A 1 223 ? 4.987 -7.674 -9.050 1.00 72.44 223 THR A C 1
ATOM 1775 O O . THR A 1 223 ? 4.225 -6.814 -9.486 1.00 72.44 223 THR A O 1
ATOM 1778 N N . PHE A 1 224 ? 6.196 -7.881 -9.573 1.00 70.19 224 PHE A N 1
ATOM 1779 C CA . PHE A 1 224 ? 6.650 -7.280 -10.836 1.00 70.19 224 PHE A CA 1
ATOM 1780 C C . PHE A 1 224 ? 6.667 -8.282 -11.991 1.00 70.19 224 PHE A C 1
ATOM 1782 O O . PHE A 1 224 ? 7.168 -7.971 -13.070 1.00 70.19 224 PHE A O 1
ATOM 1789 N N . ASP A 1 225 ? 6.101 -9.473 -11.778 1.00 64.44 225 ASP A N 1
ATOM 1790 C CA . ASP A 1 225 ? 5.666 -10.285 -12.900 1.00 64.44 225 ASP A CA 1
ATOM 1791 C C . ASP A 1 225 ? 4.477 -9.583 -13.566 1.00 64.44 225 ASP A C 1
ATOM 1793 O O . ASP A 1 225 ? 3.351 -9.576 -13.076 1.00 64.44 225 ASP A O 1
ATOM 1797 N N . ILE A 1 226 ? 4.796 -8.914 -14.663 1.00 51.84 226 ILE A N 1
ATOM 1798 C CA . ILE A 1 226 ? 3.886 -8.219 -15.572 1.00 51.84 226 ILE A CA 1
ATOM 1799 C C . ILE A 1 226 ? 3.095 -9.194 -16.457 1.00 51.84 226 ILE A C 1
ATOM 1801 O O . ILE A 1 226 ? 2.344 -8.755 -17.326 1.00 51.84 226 ILE A O 1
ATOM 1805 N N . SER A 1 227 ? 3.254 -10.511 -16.267 1.00 53.44 227 SER A N 1
ATOM 1806 C CA . SER A 1 227 ? 2.405 -11.489 -16.931 1.00 53.44 227 SER A CA 1
ATOM 1807 C C . SER A 1 227 ? 0.928 -11.288 -16.531 1.00 53.44 227 SER A C 1
ATOM 1809 O O . SER A 1 227 ? 0.620 -11.008 -15.364 1.00 53.44 227 SER A O 1
ATOM 1811 N N . PRO A 1 228 ? -0.024 -11.486 -17.462 1.00 44.41 228 PRO A N 1
ATOM 1812 C CA . PRO A 1 228 ? -1.454 -11.313 -17.189 1.00 44.41 228 PRO A CA 1
ATOM 1813 C C . PRO A 1 228 ? -2.004 -12.173 -16.036 1.00 44.41 228 PRO A C 1
ATOM 1815 O O . PRO A 1 228 ? -3.065 -11.870 -15.495 1.00 44.41 228 PRO A O 1
ATOM 1818 N N . MET A 1 229 ? -1.323 -13.263 -15.657 1.00 41.50 229 MET A N 1
ATOM 1819 C CA . MET A 1 229 ? -1.767 -14.169 -14.589 1.00 41.50 229 MET A CA 1
ATOM 1820 C C . MET A 1 229 ? -1.379 -13.681 -13.192 1.00 41.50 229 MET A C 1
ATOM 1822 O O . MET A 1 229 ? -2.194 -13.768 -12.275 1.00 41.50 229 MET A O 1
ATOM 1826 N N . ALA A 1 230 ? -0.177 -13.131 -13.021 1.00 50.81 230 ALA A N 1
ATOM 1827 C CA . ALA A 1 230 ? 0.283 -12.628 -11.728 1.00 50.81 230 ALA A CA 1
ATOM 1828 C C . ALA A 1 230 ? -0.437 -11.323 -11.316 1.00 50.81 230 ALA A C 1
ATOM 1830 O O . ALA A 1 230 ? -0.644 -11.071 -10.126 1.00 50.81 230 ALA A O 1
ATOM 1831 N N . GLN A 1 231 ? -0.904 -10.537 -12.294 1.00 51.97 231 GLN A N 1
ATOM 1832 C CA . GLN A 1 231 ? -1.699 -9.319 -12.083 1.00 51.97 231 GLN A CA 1
ATOM 1833 C C . GLN A 1 231 ? -3.132 -9.571 -11.565 1.00 51.97 231 GLN A C 1
ATOM 1835 O O . GLN A 1 231 ? -3.668 -8.742 -10.828 1.00 51.97 231 GLN A O 1
ATOM 1840 N N . ARG A 1 232 ? -3.766 -10.698 -11.918 1.00 55.00 232 ARG A N 1
ATOM 1841 C CA . ARG A 1 232 ? -5.239 -10.822 -11.913 1.00 55.00 232 ARG A CA 1
ATOM 1842 C C . ARG A 1 232 ? -5.943 -11.053 -10.574 1.00 55.00 232 ARG A C 1
ATOM 1844 O O . ARG A 1 232 ? -7.161 -11.010 -10.557 1.00 55.00 232 ARG A O 1
ATOM 1851 N N . GLN A 1 233 ? -5.264 -11.367 -9.468 1.00 62.44 233 GLN A N 1
ATOM 1852 C CA . GLN A 1 233 ? -5.998 -11.652 -8.214 1.00 62.44 233 GLN A CA 1
ATOM 1853 C C . GLN A 1 233 ? -5.461 -10.930 -6.982 1.00 62.44 233 GLN A C 1
ATOM 1855 O O . GLN A 1 233 ? -6.230 -10.275 -6.284 1.00 62.44 233 GLN A O 1
ATOM 1860 N N . ALA A 1 234 ? -4.162 -11.014 -6.693 1.00 64.19 234 ALA A N 1
ATOM 1861 C CA . ALA A 1 234 ? -3.606 -10.351 -5.510 1.00 64.19 234 ALA A CA 1
ATOM 1862 C C . ALA A 1 234 ? -3.324 -8.857 -5.764 1.00 64.19 234 ALA A C 1
ATOM 1864 O O . ALA A 1 234 ? -3.657 -8.010 -4.936 1.00 64.19 234 ALA A O 1
ATOM 1865 N N . THR A 1 235 ? -2.776 -8.526 -6.940 1.00 74.88 235 THR A N 1
ATOM 1866 C CA . THR A 1 235 ? -2.511 -7.138 -7.349 1.00 74.88 235 THR A CA 1
ATOM 1867 C C . THR A 1 235 ? -3.807 -6.358 -7.558 1.00 74.88 235 THR A C 1
ATOM 1869 O O . THR A 1 235 ? -3.929 -5.259 -7.029 1.00 74.88 235 THR A O 1
ATOM 1872 N N . GLU A 1 236 ? -4.798 -6.925 -8.251 1.00 78.06 236 GLU A N 1
ATOM 1873 C CA . GLU A 1 236 ? -6.079 -6.251 -8.506 1.00 78.06 236 GLU A CA 1
ATOM 1874 C C . GLU A 1 236 ? -6.811 -5.850 -7.217 1.00 78.06 236 GLU A C 1
ATOM 1876 O O . GLU A 1 236 ? -7.271 -4.716 -7.088 1.00 78.06 236 GLU A O 1
ATOM 1881 N N . LYS A 1 237 ? -6.862 -6.742 -6.222 1.00 83.19 237 LYS A N 1
ATOM 1882 C CA . LYS A 1 237 ? -7.506 -6.453 -4.934 1.00 83.19 237 LYS A CA 1
ATOM 1883 C C . LYS A 1 237 ? -6.778 -5.371 -4.145 1.00 83.19 237 LYS A C 1
ATOM 1885 O O . LYS A 1 237 ? -7.428 -4.465 -3.625 1.00 83.19 237 LYS A O 1
ATOM 1890 N N . MET A 1 238 ? -5.444 -5.429 -4.093 1.00 84.94 238 MET A N 1
ATOM 1891 C CA . MET A 1 238 ? -4.643 -4.378 -3.462 1.00 84.94 238 MET A CA 1
ATOM 1892 C C . MET A 1 238 ? -4.866 -3.034 -4.170 1.00 84.94 238 MET A C 1
ATOM 1894 O O . MET A 1 238 ? -5.160 -2.046 -3.510 1.00 84.94 238 MET A O 1
ATOM 1898 N N . LEU A 1 239 ? -4.804 -2.999 -5.504 1.00 83.19 239 LEU A N 1
ATOM 1899 C CA . LEU A 1 239 ? -5.041 -1.791 -6.302 1.00 83.19 239 LEU A CA 1
ATOM 1900 C C . LEU A 1 239 ? -6.444 -1.214 -6.097 1.00 83.19 239 LEU A C 1
ATOM 1902 O O . LEU A 1 239 ? -6.595 -0.002 -5.950 1.00 83.19 239 LEU A O 1
ATOM 1906 N N . SER A 1 240 ? -7.4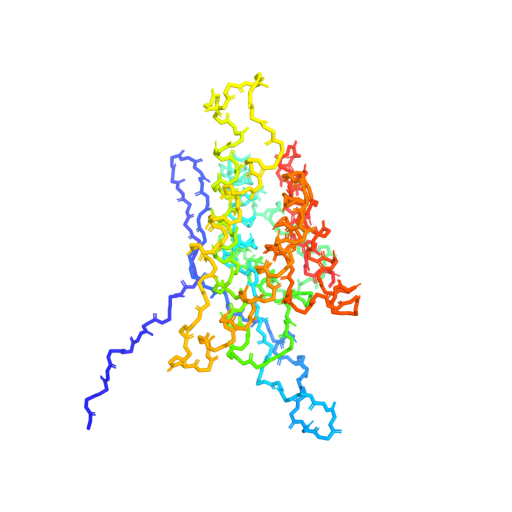68 -2.067 -6.075 1.00 87.56 240 SER A N 1
ATOM 1907 C CA . SER A 1 240 ? -8.849 -1.662 -5.806 1.00 87.56 240 SER A CA 1
ATOM 1908 C C . SER A 1 240 ? -8.977 -1.033 -4.419 1.00 87.56 240 SER A C 1
ATOM 1910 O O . SER A 1 240 ? -9.518 0.066 -4.278 1.00 87.56 240 SER A O 1
ATOM 1912 N N . TRP A 1 241 ? -8.382 -1.672 -3.407 1.00 90.75 241 TRP A N 1
ATOM 1913 C CA . TRP A 1 241 ? -8.337 -1.131 -2.054 1.00 90.75 241 TRP A CA 1
ATOM 1914 C C . TRP A 1 241 ? -7.611 0.221 -1.997 1.00 90.75 241 TRP A C 1
ATOM 1916 O O . TRP A 1 241 ? -8.130 1.162 -1.404 1.00 90.75 241 TRP A O 1
ATOM 1926 N N . GLU A 1 242 ? -6.469 0.376 -2.670 1.00 88.69 242 GLU A N 1
ATOM 1927 C CA . GLU A 1 242 ? -5.740 1.654 -2.739 1.00 88.69 242 GLU A CA 1
ATOM 1928 C C . GLU A 1 242 ? -6.576 2.768 -3.371 1.00 88.69 242 GLU A C 1
ATOM 1930 O O . GLU A 1 242 ? -6.673 3.867 -2.823 1.00 88.69 242 GLU A O 1
ATOM 1935 N N . ARG A 1 243 ? -7.229 2.489 -4.506 1.00 88.69 243 ARG A N 1
ATOM 1936 C CA . ARG A 1 243 ? -8.122 3.448 -5.179 1.00 88.69 243 ARG A CA 1
ATOM 1937 C C . ARG A 1 243 ? -9.284 3.844 -4.263 1.00 88.69 243 ARG A C 1
ATOM 1939 O O . ARG A 1 243 ? -9.604 5.029 -4.133 1.00 88.69 243 ARG A O 1
ATOM 1946 N N . MET A 1 244 ? -9.870 2.875 -3.562 1.00 92.69 244 MET A N 1
ATOM 1947 C CA . MET A 1 244 ? -10.913 3.124 -2.569 1.00 92.69 244 MET A CA 1
ATOM 1948 C C . MET A 1 244 ? -10.405 3.979 -1.398 1.00 92.69 244 MET A C 1
ATOM 1950 O O . MET A 1 244 ? -11.113 4.902 -0.989 1.00 92.69 244 MET A O 1
ATOM 1954 N N . MET A 1 245 ? -9.199 3.729 -0.882 1.00 94.06 245 MET A N 1
ATOM 1955 C CA . MET A 1 245 ? -8.604 4.519 0.203 1.00 94.06 245 MET A CA 1
ATOM 1956 C C . MET A 1 245 ? -8.277 5.951 -0.222 1.00 94.06 245 MET A C 1
ATOM 1958 O O . MET A 1 245 ? -8.478 6.875 0.563 1.00 94.06 245 MET A O 1
ATOM 1962 N N . LEU A 1 246 ? -7.820 6.160 -1.459 1.00 89.25 246 LEU A N 1
ATOM 1963 C CA . LEU A 1 246 ? -7.593 7.501 -2.003 1.00 89.25 246 LEU A CA 1
ATOM 1964 C C . LEU A 1 246 ? -8.903 8.291 -2.070 1.00 89.25 246 LEU A C 1
ATOM 1966 O O . LEU A 1 246 ? -8.974 9.405 -1.548 1.00 89.25 246 LEU A O 1
ATOM 1970 N N . SER A 1 247 ? -9.961 7.688 -2.624 1.00 90.44 247 SER A N 1
ATOM 1971 C CA . SER A 1 247 ? -11.287 8.322 -2.685 1.00 90.44 247 SER A CA 1
ATOM 1972 C C . SER A 1 247 ? -11.913 8.553 -1.303 1.00 90.44 247 SER A C 1
ATOM 1974 O O . SER A 1 247 ? -12.704 9.478 -1.137 1.00 90.44 247 SER A O 1
ATOM 1976 N N . SER A 1 248 ? -11.541 7.759 -0.289 1.00 92.19 248 SER A N 1
ATOM 1977 C CA . SER A 1 248 ? -12.096 7.889 1.063 1.00 92.19 248 SER A CA 1
ATOM 1978 C C . SER A 1 248 ? -11.594 9.117 1.816 1.00 92.19 248 SER A C 1
ATOM 1980 O O . SER A 1 248 ? -12.113 9.412 2.886 1.00 92.19 248 SER A O 1
ATOM 1982 N N . THR A 1 249 ? -10.580 9.821 1.310 1.00 90.12 249 THR A N 1
ATOM 1983 C CA . THR A 1 249 ? -9.954 10.958 2.006 1.00 90.12 249 THR A CA 1
ATOM 1984 C C . THR A 1 249 ? -10.957 12.057 2.366 1.00 90.12 249 THR A C 1
ATOM 1986 O O . THR A 1 249 ? -10.792 12.722 3.383 1.00 90.12 249 THR A O 1
ATOM 1989 N N . TYR A 1 250 ? -12.021 12.196 1.575 1.00 88.75 250 TYR A N 1
ATOM 1990 C CA . TYR A 1 250 ? -13.061 13.214 1.745 1.00 88.75 250 TYR A CA 1
ATOM 1991 C C . TYR A 1 250 ? -14.301 12.720 2.509 1.00 88.75 250 TYR A C 1
ATOM 1993 O O . TYR A 1 250 ? -15.286 13.443 2.617 1.00 88.75 250 TYR A O 1
ATOM 2001 N N . MET A 1 251 ? -14.283 11.485 3.017 1.00 94.19 251 MET A N 1
ATOM 2002 C CA . MET A 1 251 ? -15.407 10.894 3.752 1.00 94.19 251 MET A CA 1
ATOM 2003 C C . MET A 1 251 ? -15.318 11.162 5.261 1.00 94.19 251 MET A C 1
ATOM 2005 O O . MET A 1 251 ? -14.227 11.438 5.767 1.00 94.19 251 MET A O 1
ATOM 2009 N N . PRO A 1 252 ? -16.420 11.006 6.018 1.00 95.00 252 PRO A N 1
ATOM 2010 C CA . PRO A 1 252 ? -16.374 10.977 7.478 1.00 95.00 252 PRO A CA 1
ATOM 2011 C C . PRO A 1 252 ? -15.348 9.965 8.006 1.00 95.00 252 PRO A C 1
ATOM 2013 O O . PRO A 1 252 ? -15.236 8.857 7.483 1.00 95.00 252 PRO A O 1
ATOM 2016 N N . ALA A 1 253 ? -14.612 10.323 9.065 1.00 94.12 253 ALA A N 1
ATOM 2017 C CA . ALA A 1 253 ? -13.487 9.528 9.574 1.00 94.12 253 ALA A CA 1
ATOM 2018 C C . ALA A 1 253 ? -13.865 8.066 9.894 1.00 94.12 253 ALA A C 1
ATOM 2020 O O . ALA A 1 253 ? -13.090 7.154 9.600 1.00 94.12 253 ALA A O 1
ATOM 2021 N N . LYS A 1 254 ? -15.075 7.837 10.424 1.00 94.00 254 LYS A N 1
ATOM 2022 C CA . LYS A 1 254 ? -15.628 6.498 10.682 1.00 94.00 254 LYS A CA 1
ATOM 2023 C C . LYS A 1 254 ? -15.721 5.646 9.407 1.00 94.00 254 LYS A C 1
ATOM 2025 O O . LYS A 1 254 ? -15.297 4.494 9.412 1.00 94.00 254 LYS A O 1
ATOM 2030 N N . ASP A 1 255 ? -16.179 6.218 8.299 1.00 94.88 255 ASP A N 1
ATOM 2031 C CA . ASP A 1 255 ? -16.301 5.495 7.026 1.00 94.88 255 ASP A CA 1
ATOM 2032 C C . ASP A 1 255 ? -14.927 5.198 6.415 1.00 94.88 255 ASP A C 1
ATOM 2034 O O . ASP A 1 255 ? -14.715 4.155 5.789 1.00 94.88 255 ASP A O 1
ATOM 2038 N N . GLN A 1 256 ? -13.954 6.092 6.629 1.00 95.62 256 GLN A N 1
ATOM 2039 C CA . GLN A 1 256 ? -12.568 5.833 6.240 1.00 95.62 256 GLN A CA 1
ATOM 2040 C C . GLN A 1 256 ? -11.986 4.637 6.997 1.00 95.62 256 GLN A C 1
ATOM 2042 O O . GLN A 1 256 ? -11.212 3.868 6.425 1.00 95.62 256 GLN A O 1
ATOM 2047 N N . LEU A 1 257 ? -12.359 4.470 8.269 1.00 95.88 257 LEU A N 1
ATOM 2048 C CA . LEU A 1 257 ? -11.930 3.345 9.089 1.00 95.88 257 LEU A CA 1
ATOM 2049 C C . LEU A 1 257 ? -12.511 2.019 8.594 1.00 95.88 257 LEU A C 1
ATOM 2051 O O . LEU A 1 257 ? -11.748 1.064 8.462 1.00 95.88 257 LEU A O 1
ATOM 2055 N N . GLU A 1 258 ? -13.799 1.966 8.248 1.00 94.44 258 GLU A N 1
ATOM 2056 C CA . GLU A 1 258 ? -14.410 0.770 7.645 1.00 94.44 258 GLU A CA 1
ATOM 2057 C C . GLU A 1 258 ? -13.709 0.366 6.341 1.00 94.44 258 GLU A C 1
ATOM 2059 O O . GLU A 1 258 ? -13.374 -0.803 6.125 1.00 94.44 258 GLU A O 1
ATOM 2064 N N . ARG A 1 259 ? -13.387 1.346 5.490 1.00 94.75 259 ARG A N 1
ATOM 2065 C CA . ARG A 1 259 ? -12.615 1.109 4.262 1.00 94.75 259 ARG A CA 1
ATOM 2066 C C . ARG A 1 259 ? -11.196 0.629 4.555 1.00 94.75 259 ARG A C 1
ATOM 2068 O O . ARG A 1 259 ? -10.728 -0.308 3.908 1.00 94.75 259 ARG A O 1
ATOM 2075 N N . LEU A 1 260 ? -10.521 1.204 5.549 1.00 95.31 260 LEU A N 1
ATOM 2076 C CA . LEU A 1 260 ? -9.188 0.765 5.960 1.00 95.31 260 LEU A CA 1
ATOM 2077 C C . LEU A 1 260 ? -9.201 -0.717 6.343 1.00 95.31 260 LEU A C 1
ATOM 2079 O O . LEU A 1 260 ? -8.409 -1.487 5.802 1.00 95.31 260 LEU A O 1
ATOM 2083 N N . VAL A 1 261 ? -10.105 -1.123 7.240 1.00 93.94 261 VAL A N 1
ATOM 2084 C CA . VAL A 1 261 ? -10.140 -2.502 7.754 1.00 93.94 261 VAL A CA 1
ATOM 2085 C C . VAL A 1 261 ? -10.585 -3.532 6.711 1.00 93.94 261 VAL A C 1
ATOM 2087 O O . VAL A 1 261 ? -10.199 -4.694 6.832 1.00 93.94 261 VAL A O 1
ATOM 2090 N N . SER A 1 262 ? -11.289 -3.111 5.653 1.00 92.19 262 SER A N 1
ATOM 2091 C CA . SER A 1 262 ? -11.720 -3.998 4.562 1.00 92.19 262 SER A CA 1
ATOM 2092 C C . SER A 1 262 ? -10.577 -4.669 3.790 1.00 92.19 262 SER A C 1
ATOM 2094 O O . SER A 1 262 ? -10.788 -5.715 3.181 1.00 92.19 262 SER A O 1
ATOM 2096 N N . LEU A 1 263 ? -9.343 -4.143 3.862 1.00 90.25 263 LEU A N 1
ATOM 2097 C CA . LEU A 1 263 ? -8.171 -4.787 3.249 1.00 90.25 263 LEU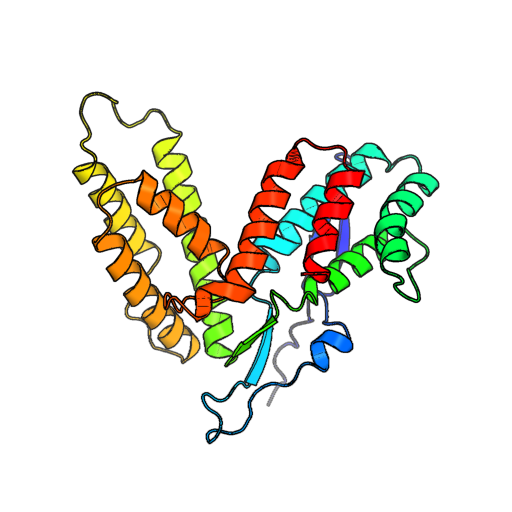 A CA 1
ATOM 2098 C C . LEU A 1 263 ? -7.990 -6.233 3.720 1.00 90.25 263 LEU A C 1
ATOM 2100 O O . LEU A 1 263 ? -7.526 -7.084 2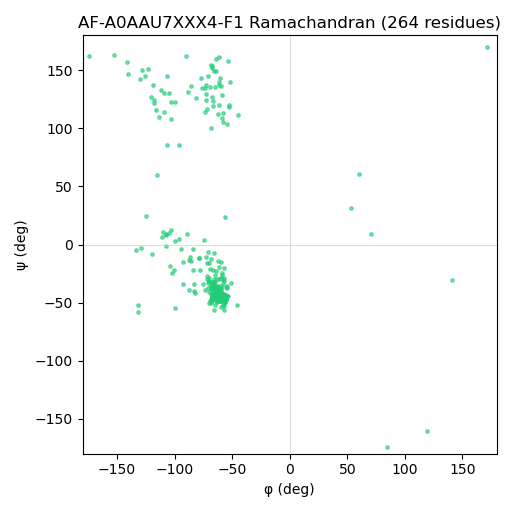.968 1.00 90.25 263 LEU A O 1
ATOM 2104 N N . ALA A 1 264 ? -8.306 -6.493 4.987 1.00 85.88 264 ALA A N 1
ATOM 2105 C CA . ALA A 1 264 ? -8.148 -7.808 5.589 1.00 85.88 264 ALA A CA 1
ATOM 2106 C C . ALA A 1 264 ? -9.271 -8.789 5.214 1.00 85.88 264 ALA A C 1
ATOM 2108 O O . ALA A 1 264 ? -9.115 -9.983 5.466 1.00 85.88 264 ALA A O 1
ATOM 2109 N N . ASP A 1 265 ? -10.357 -8.294 4.615 1.00 79.50 265 ASP A N 1
ATOM 2110 C CA . ASP A 1 265 ? -11.491 -9.095 4.145 1.00 79.50 265 ASP A CA 1
ATOM 2111 C C . ASP A 1 265 ? -11.330 -9.512 2.669 1.00 79.50 265 ASP A C 1
ATOM 2113 O O . ASP A 1 265 ? -12.054 -10.385 2.186 1.00 79.50 265 ASP A O 1
ATOM 2117 N N . ALA A 1 266 ? -10.400 -8.869 1.954 1.00 61.41 266 ALA A N 1
ATOM 2118 C CA . ALA A 1 266 ? -10.118 -9.102 0.543 1.00 61.41 266 ALA A CA 1
ATOM 2119 C C . ALA A 1 266 ? -9.367 -10.420 0.283 1.00 61.41 266 ALA A C 1
ATOM 2121 O O . ALA A 1 266 ? -8.737 -11.007 1.190 1.00 61.41 266 ALA A O 1
#

Organism: NCBI:txid2731552

Solvent-accessible surface area (backbone atoms only — not comparable to full-atom values): 15032 Å² total; per-residue (Å²): 131,85,81,68,84,77,78,73,75,61,66,62,44,80,46,68,41,90,84,80,31,42,33,46,71,42,63,64,64,64,67,42,74,69,52,71,64,61,84,61,46,80,42,66,94,80,44,79,58,25,77,44,71,41,70,60,48,48,86,80,41,57,46,53,53,49,24,54,39,46,16,44,38,34,60,74,27,57,92,42,64,66,59,37,32,50,65,67,42,49,65,43,54,80,67,69,56,78,86,73,61,94,46,53,69,54,37,53,53,47,50,51,22,46,54,63,33,14,59,47,47,47,41,76,33,36,66,41,55,52,52,16,51,45,52,51,32,53,33,46,49,54,50,53,49,50,55,45,52,73,68,71,49,88,82,63,64,88,87,74,70,51,53,64,60,55,39,50,53,51,53,52,50,47,53,68,59,38,58,65,74,62,55,94,40,70,35,38,37,40,34,20,53,51,27,49,56,51,50,59,52,56,72,73,54,71,44,67,66,60,49,52,53,50,52,54,52,58,54,50,33,79,61,87,58,82,49,79,73,64,41,67,58,40,20,46,52,45,43,51,48,50,54,51,56,61,67,31,72,83,48,62,41,67,59,34,44,50,58,59,60,45,53,43,75,86

pLDDT: mean 82.34, std 14.13, range [35.19, 97.31]